Protein AF-A0A183IVR9-F1 (afdb_monomer)

Foldseek 3Di:
DPAQEDEAAFFAPVVLVVCLVVVQQWAFEDADDVPPDPDTHTYGHDNHHPDDPPPPDPPPPPDDDDDDDDPPDPDDDDDDDPVRVVVVVVVVVDHHHYHYDDRPFTDPDPPRTPCLLVPAPVVQLVLLVVLVVLLVVLVVLCVVVVVPDPLPVLSVQSVVLSVVCVPPCRSSVVDDPVVNVVSVVSSVSSSVSSLVSVQVSQQVVCCVVCVPDRDDGDDDDPCVVVPDDVCVVPDPPPDD

pLDDT: mean 88.44, std 11.87, range [35.66, 98.62]

Solvent-accessible surface area (backbone atoms only — not comparable to full-atom values): 14674 Å² total; per-residue (Å²): 134,89,70,65,64,50,77,49,48,90,51,25,42,70,57,49,58,50,21,65,76,69,70,51,44,44,27,35,34,35,72,42,79,89,60,81,51,96,51,72,31,37,34,38,44,43,94,67,57,93,62,68,60,94,94,60,75,56,86,84,76,62,68,83,88,78,87,76,92,65,88,88,53,100,65,89,85,76,93,82,48,76,66,57,54,50,50,54,50,63,74,64,68,68,86,61,52,79,41,64,78,82,67,78,77,39,25,75,52,94,95,44,64,65,62,61,44,81,54,37,58,53,70,58,44,49,48,55,52,53,47,51,56,52,49,55,52,41,53,52,49,50,58,72,49,74,62,75,60,93,42,66,66,34,51,46,43,29,51,50,33,54,59,56,40,65,35,84,38,47,54,30,42,72,51,57,69,70,59,47,52,50,53,51,51,41,45,50,55,13,47,53,36,33,49,50,50,52,40,51,54,48,48,63,65,43,42,77,75,36,80,89,48,84,67,80,82,75,82,84,57,91,40,54,93,76,76,41,40,68,70,75,74,70,46,86,80,80,81,129

Radius of gyration: 26.32 Å; Cα contacts (8 Å, |Δi|>4): 227; chains: 1; bounding box: 61×51×86 Å

Secondary structure (DSSP, 8-state):
---SEEEE----HHHHHHHHHHT-SEEEEE--GGG-S--EEEEEE-SS-SSPPTT---TTS---------TTSS-------HHHHHHHHHHTTPPPPEEES--PSPBSSTT-BTTGGGTSSHHHHHHHHHHHHHHHHHHHHHHHTTT-S--HHHHHHHHHHHHHHTSTTTTTT-S-HHHHHHHHHHHHHHHHHHHHHHHHHHHHHHHTT-TTSPPPPPPP-TBGGGTB-HHHHH-TT---

Organism: NCBI:txid241478

Mean predicted aligned error: 7.61 Å

InterPro domains:
  IPR000602 Glycoside hydrolase family 38, N-terminal domain [PF01074] (1-54)
  IPR011330 Glycoside hydrolase/deacetylase, beta/alpha-barrel [SSF88713] (1-106)
  IPR015341 Glycoside hydrolase family 38, central domain [PF09261] (112-201)
  IPR015341 Glycoside hydrolase family 38, central domain [SM00872] (112-187)
  IPR027291 Glycoside hydrolase 38, N-terminal domain superfamily [G3DSA:3.20.110.10] (1-66)
  IPR028995 Glycoside hydrolase families 57/38, central domain superfamily [SSF88688] (111-202)
  IPR037094 Glycoside hydrolase family 38, central domain superfamily [G3DSA:1.20.1270.50] (73-153)
  IPR037094 Glycoside hydrolase family 38, central domain superfamily [G3DSA:1.20.1270.50] (154-210)
  IPR050843 Glycosyl Hydrolase Family 38 [PTHR11607] (67-234)

Nearest PDB structures (foldseek):
  6b9p-assembly1_B  TM=8.629E-01  e=4.181E-11  Canavalia ensiformis
  6b9o-assembly1_B  TM=8.620E-01  e=4.181E-11  Canavalia ensiformis
  6b9o-assembly1_A  TM=8.604E-01  e=5.025E-11  Canavalia ensiformis
  6b9p-assembly1_A  TM=8.444E-01  e=6.422E-11  Canavalia ensiformis

Sequence (240 aa):
MGLLGMFFARIHYADRSKRQRAKEMEMEWNCSPNQLLERKLFTSVFYNHYTPPSGFDFGGGVGSLQIEQHTDFKVNVMYSTPACYLKALLESGVPFPKKVDDFFPYEMEANSYWSGYFTSRPTFKWLARYANNLLQVCQAIELASNGEMKHEEDVATLRRALAIVQHHDAITGTSTQAVTENYYSMLIEGIEKCQDVLNNAWMETAASTFIHEPVPYQTFCNLINCSVCRVSQESSKVHE

Structure (mmCIF, N/CA/C/O backbone):
data_AF-A0A183IVR9-F1
#
_entry.id   AF-A0A183IVR9-F1
#
loop_
_atom_site.group_PDB
_atom_site.id
_atom_site.type_symbol
_atom_site.label_atom_id
_atom_site.label_alt_id
_atom_site.label_comp_id
_atom_site.label_asym_id
_atom_site.label_entity_id
_atom_site.label_seq_id
_atom_site.pdbx_PDB_ins_code
_atom_site.Cartn_x
_atom_site.Cartn_y
_atom_site.Cartn_z
_atom_site.occupancy
_atom_site.B_iso_or_equiv
_atom_site.auth_seq_id
_atom_site.auth_comp_id
_atom_site.auth_asym_id
_atom_site.auth_atom_id
_atom_site.pdbx_PDB_model_num
ATOM 1 N N . MET A 1 1 ? 10.640 -8.048 9.207 1.00 77.62 1 MET A N 1
ATOM 2 C CA . MET A 1 1 ? 10.006 -6.846 9.7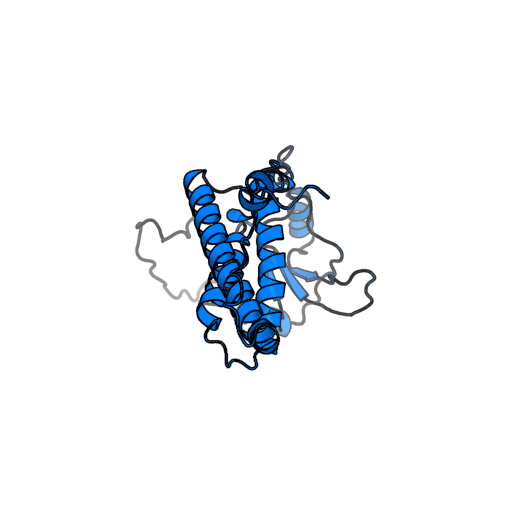94 1.00 77.62 1 MET A CA 1
ATOM 3 C C . MET A 1 1 ? 10.069 -6.812 11.321 1.00 77.62 1 MET A C 1
ATOM 5 O O . MET A 1 1 ? 10.153 -5.717 11.842 1.00 77.62 1 MET A O 1
ATOM 9 N N . GLY A 1 2 ? 10.049 -7.943 12.048 1.00 87.06 2 GLY A N 1
ATOM 10 C CA . GLY A 1 2 ? 10.256 -7.931 13.512 1.00 87.06 2 GLY A CA 1
ATOM 11 C C . GLY A 1 2 ? 9.149 -7.237 14.321 1.00 87.06 2 GLY A C 1
ATOM 12 O O . GLY A 1 2 ? 9.373 -6.861 15.464 1.00 87.06 2 GLY A O 1
ATOM 13 N N . LEU A 1 3 ? 7.970 -7.038 13.723 1.00 90.44 3 LEU A N 1
ATOM 14 C CA . LEU A 1 3 ? 6.833 -6.380 14.364 1.00 90.44 3 LEU A CA 1
ATOM 15 C C . LEU A 1 3 ? 6.194 -7.303 15.403 1.00 90.44 3 LEU A C 1
ATOM 17 O O . LEU A 1 3 ? 5.950 -8.474 15.119 1.00 90.44 3 LEU A O 1
ATOM 21 N N . LEU A 1 4 ? 5.883 -6.743 16.572 1.00 91.56 4 LEU A N 1
ATOM 22 C CA . LEU A 1 4 ? 5.163 -7.433 17.647 1.00 91.56 4 LEU A CA 1
ATOM 23 C C . LEU A 1 4 ? 3.658 -7.155 17.623 1.00 91.56 4 LEU A C 1
ATOM 25 O O . LEU A 1 4 ? 2.883 -7.962 18.129 1.00 91.56 4 LEU A O 1
ATOM 29 N N . GLY A 1 5 ? 3.235 -6.045 17.012 1.00 93.69 5 GLY A N 1
ATOM 30 C CA . GLY A 1 5 ? 1.823 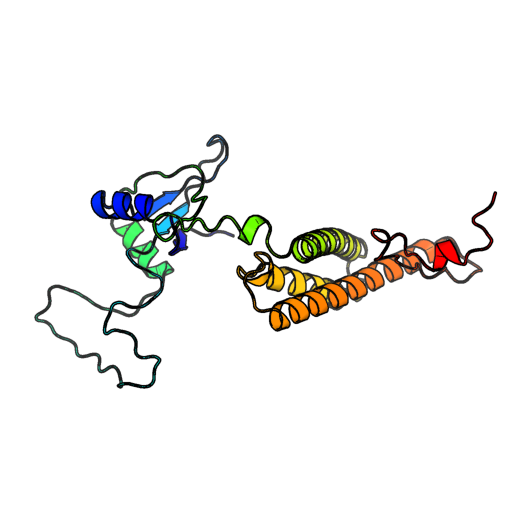-5.738 16.869 1.00 93.69 5 GLY A CA 1
ATOM 31 C C . GLY A 1 5 ? 1.483 -4.818 15.703 1.00 93.69 5 GLY A C 1
ATOM 32 O O . GLY A 1 5 ? 2.346 -4.124 15.163 1.00 93.69 5 GLY A O 1
ATOM 33 N N . MET A 1 6 ? 0.207 -4.837 15.328 1.00 95.00 6 MET A N 1
ATOM 34 C CA . MET A 1 6 ? -0.394 -4.050 14.257 1.00 95.00 6 MET A CA 1
ATOM 35 C C . MET A 1 6 ? -1.686 -3.395 14.746 1.00 95.00 6 MET A C 1
ATOM 37 O O . MET A 1 6 ? -2.470 -3.987 15.486 1.00 95.00 6 MET A O 1
ATOM 41 N N . PHE A 1 7 ? -1.917 -2.167 14.293 1.00 96.94 7 PHE A N 1
ATOM 42 C CA . PHE A 1 7 ? -3.075 -1.365 14.659 1.00 96.94 7 PHE A CA 1
ATOM 43 C C . PHE A 1 7 ? -3.745 -0.853 13.393 1.00 96.94 7 PHE A C 1
ATOM 45 O O . PHE A 1 7 ? -3.063 -0.323 12.514 1.00 96.94 7 PHE A O 1
ATOM 52 N N . PHE A 1 8 ? -5.061 -1.002 13.279 1.00 97.31 8 PHE A N 1
ATOM 53 C CA . PHE A 1 8 ? -5.800 -0.463 12.139 1.00 97.31 8 PHE A CA 1
ATOM 54 C C . PHE A 1 8 ? -7.255 -0.162 12.491 1.00 97.31 8 PHE A C 1
ATOM 56 O O . PHE A 1 8 ? -7.782 -0.613 13.502 1.00 97.31 8 PHE A O 1
ATOM 63 N N . ALA A 1 9 ? -7.921 0.630 11.654 1.00 96.75 9 ALA A N 1
ATOM 64 C CA . ALA A 1 9 ? -9.286 1.063 11.931 1.00 96.75 9 ALA A CA 1
ATOM 65 C C . ALA A 1 9 ? -10.343 0.266 11.172 1.00 96.75 9 ALA A C 1
ATOM 67 O O . ALA A 1 9 ? -11.393 -0.006 11.729 1.00 96.75 9 ALA A O 1
ATOM 68 N N . ARG A 1 10 ? -10.131 -0.061 9.893 1.00 96.38 10 ARG A N 1
ATOM 69 C CA . ARG A 1 10 ? -11.217 -0.487 8.993 1.00 96.38 10 ARG A CA 1
ATOM 70 C C . ARG A 1 10 ? -11.439 -2.005 9.042 1.00 96.38 10 ARG A C 1
ATOM 72 O O . ARG A 1 10 ? -10.590 -2.759 8.589 1.00 96.38 10 ARG A O 1
ATOM 79 N N . ILE A 1 11 ? -12.600 -2.417 9.555 1.00 97.19 11 ILE A N 1
ATOM 80 C CA . ILE A 1 11 ? -13.180 -3.770 9.466 1.00 97.19 11 ILE A CA 1
ATOM 81 C C . ILE A 1 11 ? -14.669 -3.655 9.149 1.00 97.19 11 ILE A C 1
ATOM 83 O O . ILE A 1 11 ? -15.261 -2.601 9.393 1.00 97.19 11 ILE A O 1
ATOM 87 N N . HIS A 1 12 ? -15.268 -4.731 8.641 1.00 97.19 12 HIS A N 1
ATOM 88 C CA . HIS A 1 12 ? -16.700 -4.803 8.357 1.00 97.19 12 HIS A CA 1
ATOM 89 C C . HIS A 1 12 ? -17.544 -4.336 9.559 1.00 97.19 12 HIS A C 1
ATOM 91 O O . HIS A 1 12 ? -17.291 -4.746 10.695 1.00 97.19 12 HIS A O 1
ATOM 97 N N . TYR A 1 13 ? -18.567 -3.508 9.325 1.00 96.12 13 TYR A N 1
ATOM 98 C CA . TYR A 1 13 ? -19.353 -2.887 10.404 1.00 96.12 13 TYR A CA 1
ATOM 99 C C . TYR A 1 13 ? -19.982 -3.910 11.368 1.00 96.12 13 TYR A C 1
ATOM 101 O O . TYR A 1 13 ? -19.877 -3.767 12.584 1.00 96.12 13 TYR A O 1
ATOM 109 N N . ALA A 1 14 ? -20.563 -4.992 10.836 1.00 96.31 14 ALA A N 1
ATOM 110 C CA . ALA A 1 14 ? -21.106 -6.088 11.635 1.00 96.31 14 ALA A CA 1
ATOM 111 C C . ALA A 1 14 ? -20.043 -6.805 12.494 1.00 96.31 14 ALA A C 1
ATOM 113 O O . ALA A 1 14 ? -20.319 -7.119 13.657 1.00 96.31 14 ALA A O 1
ATOM 114 N N . ASP A 1 15 ? -18.829 -7.021 11.964 1.00 96.25 15 ASP A N 1
ATOM 115 C CA . ASP A 1 15 ? -17.711 -7.600 12.728 1.00 96.25 15 ASP A CA 1
ATOM 116 C C . ASP A 1 15 ? -17.298 -6.661 13.868 1.00 96.25 15 ASP A C 1
ATOM 118 O O . ASP A 1 15 ? -17.208 -7.083 15.022 1.00 96.25 15 ASP A O 1
ATOM 122 N N . ARG A 1 16 ? -17.185 -5.353 13.593 1.00 96.12 16 ARG A N 1
ATOM 123 C CA . ARG A 1 16 ? -16.945 -4.341 14.635 1.00 96.12 16 ARG A CA 1
ATOM 124 C C . ARG A 1 16 ? -17.983 -4.419 15.745 1.00 96.12 16 ARG A C 1
ATOM 126 O O . ARG A 1 16 ? -17.613 -4.520 16.913 1.00 96.12 16 ARG A O 1
ATOM 133 N N . SER A 1 17 ? -19.271 -4.384 15.407 1.00 95.75 17 SER A N 1
ATOM 134 C CA . SER A 1 17 ? -20.332 -4.408 16.417 1.00 95.75 17 SER A CA 1
ATOM 135 C C . SER A 1 17 ? -20.298 -5.689 17.255 1.00 95.75 17 SER A C 1
ATOM 137 O O . SER A 1 17 ? -20.553 -5.644 18.460 1.00 95.75 17 SER A O 1
ATOM 139 N N . LYS A 1 18 ? -19.969 -6.837 16.648 1.00 96.56 18 LYS A N 1
ATOM 140 C CA . LYS A 1 18 ? -19.800 -8.105 17.369 1.00 96.56 18 LYS A CA 1
ATOM 141 C C . LYS A 1 18 ? -18.617 -8.039 18.337 1.00 96.56 18 LYS A C 1
ATOM 143 O O . LYS A 1 18 ? -18.797 -8.327 19.519 1.00 96.56 18 LYS A O 1
ATOM 148 N N . ARG A 1 19 ? -17.449 -7.605 17.863 1.00 96.50 19 ARG A N 1
ATOM 149 C CA . ARG A 1 19 ? -16.221 -7.506 18.664 1.00 96.50 19 ARG A CA 1
ATOM 150 C C . ARG A 1 19 ? -16.336 -6.510 19.805 1.00 96.50 19 ARG A C 1
ATOM 152 O O . ARG A 1 19 ? -15.872 -6.800 20.899 1.00 96.50 19 ARG A O 1
ATOM 159 N N . GLN A 1 20 ? -16.998 -5.374 19.599 1.00 96.00 20 GLN A N 1
ATOM 160 C CA . GLN A 1 20 ? -17.253 -4.409 20.671 1.00 96.00 20 GLN A CA 1
ATOM 161 C C . GLN A 1 20 ? -18.102 -5.020 21.794 1.00 96.00 20 GLN A C 1
ATOM 163 O O . GLN A 1 20 ? -17.773 -4.852 22.966 1.00 96.00 20 GLN A O 1
ATOM 168 N N . ARG A 1 21 ? -19.160 -5.774 21.453 1.00 96.62 21 ARG A N 1
ATOM 169 C CA . ARG A 1 21 ? -19.993 -6.472 22.451 1.00 96.62 21 ARG A CA 1
ATOM 170 C C . ARG A 1 21 ? -19.231 -7.584 23.171 1.00 96.62 21 ARG A C 1
ATOM 172 O O . ARG A 1 21 ? -19.419 -7.761 24.370 1.00 96.62 21 ARG A O 1
ATOM 179 N N . ALA A 1 22 ? -18.385 -8.313 22.447 1.00 96.19 22 ALA A N 1
ATOM 180 C CA . ALA A 1 22 ? -17.608 -9.429 22.981 1.00 96.19 22 ALA A CA 1
ATOM 181 C C . ALA A 1 22 ? -16.286 -9.007 23.655 1.00 96.19 22 ALA A C 1
ATOM 183 O O . ALA A 1 22 ? -15.650 -9.833 24.297 1.00 96.19 22 ALA A O 1
ATOM 184 N N . LYS A 1 23 ? -15.890 -7.728 23.548 1.00 95.00 23 LYS A N 1
ATOM 185 C CA . LYS A 1 23 ? -14.576 -7.202 23.967 1.00 95.00 23 LYS A CA 1
ATOM 186 C C . LYS A 1 23 ? -13.398 -7.880 23.244 1.00 95.00 23 LYS A C 1
ATOM 188 O O . LYS A 1 23 ? -12.367 -8.159 23.839 1.00 95.00 23 LYS A O 1
ATOM 193 N N . GLU A 1 24 ? -13.549 -8.100 21.939 1.00 95.69 24 GLU A N 1
ATOM 194 C CA . GLU A 1 24 ? -12.598 -8.812 21.063 1.00 95.69 24 GLU A CA 1
ATOM 195 C C . GLU A 1 24 ? -11.991 -7.893 19.980 1.00 95.69 24 GLU A C 1
ATOM 197 O O . GLU A 1 24 ? -11.734 -8.313 18.847 1.00 95.69 24 GLU A O 1
ATOM 202 N N . MET A 1 25 ? -11.821 -6.602 20.282 1.00 96.38 25 MET A N 1
ATOM 203 C CA . MET A 1 25 ? -11.151 -5.656 19.369 1.00 96.38 25 MET A CA 1
ATOM 204 C C . MET A 1 25 ? -9.631 -5.876 19.320 1.00 96.38 25 MET A C 1
ATOM 206 O O . MET A 1 25 ? -8.981 -5.497 18.349 1.00 96.38 25 MET A O 1
ATOM 210 N N . GLU A 1 26 ? -9.084 -6.518 20.349 1.00 96.56 26 GLU A N 1
ATOM 211 C CA . GLU A 1 26 ? -7.681 -6.902 20.479 1.00 96.56 26 GLU A CA 1
ATOM 212 C C . GLU A 1 26 ? -7.579 -8.420 20.383 1.00 96.56 26 GLU A C 1
ATOM 214 O O . GLU A 1 26 ? -8.398 -9.133 20.960 1.00 96.56 26 GLU A O 1
ATOM 219 N N . MET A 1 27 ? -6.616 -8.915 19.612 1.00 95.25 27 MET A N 1
ATOM 220 C CA . MET A 1 27 ? -6.520 -10.330 19.262 1.00 95.25 27 MET A CA 1
ATOM 221 C C . MET A 1 27 ? -5.088 -10.746 18.933 1.00 95.25 27 MET A C 1
ATOM 223 O O . MET A 1 27 ? -4.278 -9.946 18.463 1.00 95.25 27 MET A O 1
ATOM 227 N N . GLU A 1 28 ? -4.803 -12.032 19.097 1.00 94.19 28 GLU A N 1
ATOM 228 C CA . GLU A 1 28 ? -3.658 -12.680 18.461 1.00 94.19 28 GLU A CA 1
ATOM 229 C C . GLU A 1 28 ? -4.060 -13.113 17.050 1.00 94.19 28 GLU A C 1
ATOM 231 O O . GLU A 1 28 ? -4.840 -14.055 16.870 1.00 94.19 28 GLU A O 1
ATOM 236 N N . TRP A 1 29 ? -3.537 -12.428 16.036 1.00 93.06 29 TRP A N 1
ATOM 237 C CA . TRP A 1 29 ? -3.793 -12.779 14.645 1.00 93.06 29 TRP A CA 1
ATOM 238 C C . TRP A 1 29 ? -2.734 -13.760 14.142 1.00 93.06 29 TRP A C 1
ATOM 240 O O . TRP A 1 29 ? -1.541 -13.451 14.110 1.00 93.06 29 TRP A O 1
ATOM 250 N N . ASN A 1 30 ? -3.182 -14.956 13.758 1.00 89.38 30 ASN A N 1
ATOM 251 C CA . ASN A 1 30 ? -2.378 -15.943 13.055 1.00 89.38 30 ASN A CA 1
ATOM 252 C C . ASN A 1 30 ? -2.705 -15.894 11.558 1.00 89.38 30 ASN A C 1
ATOM 254 O O . ASN A 1 30 ? -3.731 -16.411 11.115 1.00 89.38 30 ASN A O 1
ATOM 258 N N . CYS A 1 31 ? -1.807 -15.280 10.788 1.00 78.75 31 CYS A N 1
ATOM 259 C CA . CYS A 1 31 ? -1.949 -15.134 9.340 1.00 78.75 31 CYS A CA 1
ATOM 260 C C . CYS A 1 31 ? -1.340 -16.305 8.550 1.00 78.75 31 CYS A C 1
ATOM 262 O O . CYS A 1 31 ? -1.258 -16.218 7.326 1.00 78.75 31 CYS A O 1
ATOM 264 N N . SER A 1 32 ? -0.834 -17.360 9.207 1.00 76.44 32 SER A N 1
ATOM 265 C CA . SER A 1 32 ? -0.223 -18.493 8.503 1.00 76.44 32 SER A CA 1
ATOM 266 C C . SER A 1 32 ? -1.302 -19.301 7.782 1.00 76.44 32 SER A C 1
ATOM 268 O O . SER A 1 32 ? -2.161 -19.881 8.457 1.00 76.44 32 SER A O 1
ATOM 270 N N . PRO A 1 33 ? -1.215 -19.464 6.449 1.00 66.81 33 PRO A N 1
ATOM 271 C CA . PRO A 1 33 ? -2.002 -20.474 5.759 1.00 66.81 33 PRO A CA 1
ATOM 272 C C . PRO A 1 33 ? -1.718 -21.833 6.412 1.00 66.81 33 PRO A C 1
ATOM 274 O O . PRO A 1 33 ? -0.557 -22.173 6.661 1.00 66.81 33 PRO A O 1
ATOM 277 N N . ASN A 1 34 ? -2.767 -22.579 6.757 1.00 65.69 34 ASN A N 1
ATOM 278 C CA . ASN A 1 34 ? -2.695 -23.907 7.383 1.00 65.69 34 ASN A CA 1
ATOM 279 C C . ASN A 1 34 ? -2.028 -23.975 8.773 1.00 65.69 34 ASN A C 1
ATOM 281 O O . ASN A 1 34 ? -1.681 -25.066 9.214 1.00 65.69 34 ASN A O 1
ATOM 28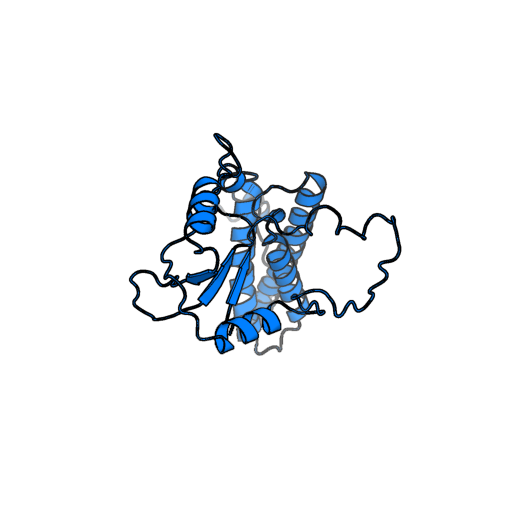5 N N . GLN A 1 35 ? -1.836 -22.843 9.467 1.00 65.25 35 GLN A N 1
ATOM 286 C CA . GLN A 1 35 ? -1.264 -22.787 10.828 1.00 65.25 35 GLN A CA 1
ATOM 287 C C . GLN A 1 35 ? 0.119 -23.459 10.978 1.00 65.25 35 GLN A C 1
ATOM 289 O O . GLN A 1 35 ? 0.554 -23.743 12.090 1.00 65.25 35 GLN A O 1
ATOM 294 N N . LEU A 1 36 ? 0.829 -23.685 9.866 1.00 62.16 36 LEU A N 1
ATOM 295 C CA . LEU A 1 36 ? 2.106 -24.409 9.829 1.00 62.16 36 LEU A CA 1
ATOM 296 C C . LEU A 1 36 ? 3.230 -23.685 10.580 1.00 62.16 36 LEU A C 1
ATOM 298 O O . LEU A 1 36 ? 4.233 -24.296 10.938 1.00 62.16 36 LEU A O 1
ATOM 302 N N . LEU A 1 37 ? 3.073 -22.381 10.810 1.00 67.00 37 LEU A N 1
ATOM 303 C CA . LEU A 1 37 ? 3.982 -21.568 11.601 1.00 67.00 37 LEU A CA 1
ATOM 304 C C . LEU A 1 37 ? 3.172 -20.834 12.673 1.00 67.00 37 LEU A C 1
ATOM 306 O O . LEU A 1 37 ? 2.261 -20.073 12.343 1.00 67.00 37 LEU A O 1
ATOM 310 N N . GLU A 1 38 ? 3.524 -21.007 13.951 1.00 66.25 38 GLU A N 1
ATOM 311 C CA . GLU A 1 38 ? 2.999 -20.173 15.042 1.00 66.25 38 GLU A CA 1
ATOM 312 C C . GLU A 1 38 ? 3.576 -18.751 14.941 1.00 66.25 38 GLU A C 1
ATOM 314 O O . GLU A 1 38 ? 4.475 -18.350 15.679 1.00 66.25 38 GLU A O 1
ATOM 319 N N . ARG A 1 39 ? 3.071 -17.967 13.987 1.00 74.44 39 ARG A N 1
ATOM 320 C CA . ARG A 1 39 ? 3.361 -16.535 13.874 1.00 74.44 39 ARG A CA 1
ATOM 321 C C . ARG A 1 39 ? 2.184 -15.763 14.439 1.00 74.44 39 ARG A C 1
ATOM 323 O O . ARG A 1 39 ? 1.194 -15.535 13.751 1.00 74.44 39 ARG A O 1
ATOM 330 N N . LYS A 1 40 ? 2.304 -15.396 15.711 1.00 82.88 40 LYS A N 1
ATOM 331 C CA . LYS A 1 40 ? 1.318 -14.588 16.427 1.00 82.88 40 LYS A CA 1
ATOM 332 C C . LYS A 1 40 ? 1.680 -13.120 16.263 1.00 82.88 40 LYS A C 1
ATOM 334 O O . LYS A 1 40 ? 2.777 -12.714 16.641 1.00 82.88 40 LYS A O 1
ATOM 339 N N . LEU A 1 41 ? 0.768 -12.340 15.699 1.00 91.56 41 LEU A N 1
ATOM 340 C CA . LEU A 1 41 ? 0.880 -10.890 15.639 1.00 91.56 41 LEU A CA 1
ATOM 341 C C . LEU A 1 41 ? -0.222 -10.293 16.508 1.00 91.56 41 LEU A C 1
ATOM 343 O O . LEU A 1 41 ? -1.407 -10.500 16.226 1.00 91.56 41 LEU A O 1
ATOM 347 N N . PHE A 1 42 ? 0.149 -9.547 17.552 1.00 94.50 42 PHE A N 1
ATOM 348 C CA . PHE A 1 42 ? -0.854 -8.786 18.288 1.00 94.50 42 PHE A CA 1
ATOM 349 C C . PHE A 1 42 ? -1.540 -7.824 17.324 1.00 94.50 42 PHE A C 1
ATOM 351 O O . PHE A 1 42 ? -0.890 -7.114 16.560 1.00 94.50 42 PHE A O 1
ATOM 358 N N . THR A 1 43 ? -2.859 -7.800 17.343 1.00 96.06 43 THR A N 1
ATOM 359 C CA . THR A 1 43 ? -3.630 -6.966 16.437 1.00 96.06 43 THR A CA 1
ATOM 360 C C . THR A 1 43 ? -4.715 -6.256 17.214 1.00 96.06 43 THR A C 1
ATOM 362 O O . THR A 1 43 ? -5.520 -6.898 17.881 1.00 96.06 43 THR A O 1
ATOM 365 N N . SER A 1 44 ? -4.752 -4.933 17.104 1.00 96.56 44 SER A N 1
ATOM 366 C CA . SER A 1 44 ? -5.803 -4.110 17.693 1.00 96.56 44 SER A CA 1
ATOM 367 C C . SER A 1 44 ? -6.542 -3.364 16.596 1.00 96.56 44 SER A C 1
ATOM 369 O O . SER A 1 44 ? -5.952 -2.620 15.805 1.00 96.56 44 SER A O 1
ATOM 371 N N . VAL A 1 45 ? -7.853 -3.576 16.546 1.00 97.19 45 VAL A N 1
ATOM 372 C CA . VAL A 1 45 ? -8.745 -2.743 15.753 1.00 97.19 45 VAL A CA 1
ATOM 373 C C . VAL A 1 45 ? -9.189 -1.577 16.622 1.00 97.19 45 VAL A C 1
ATOM 375 O O . VAL A 1 45 ? -9.636 -1.771 17.751 1.00 97.19 45 VAL A O 1
ATOM 378 N N . PHE A 1 46 ? -9.099 -0.354 16.108 1.00 95.94 46 PHE A N 1
ATOM 379 C CA . PHE A 1 46 ? -9.570 0.813 16.852 1.00 95.94 46 PHE A CA 1
ATOM 380 C C . PHE A 1 46 ? -11.060 0.695 17.163 1.00 95.94 46 PHE A C 1
ATOM 382 O O . PHE A 1 46 ? -11.851 0.336 16.293 1.00 95.94 46 PHE A O 1
ATOM 389 N N . TYR A 1 47 ? -11.452 1.029 18.396 1.00 91.00 47 TYR A N 1
ATOM 390 C CA . TYR A 1 47 ? -12.838 0.906 18.853 1.00 91.00 47 TYR A CA 1
ATOM 391 C C . TYR A 1 47 ? -13.807 1.747 18.016 1.00 91.00 47 TYR A C 1
ATOM 393 O O . TYR A 1 47 ? -14.901 1.275 17.716 1.00 91.00 47 TYR A O 1
ATOM 401 N N . ASN A 1 48 ? -13.393 2.941 17.590 1.00 86.81 48 ASN A N 1
ATOM 402 C CA . ASN A 1 48 ? -14.158 3.803 16.694 1.00 86.81 48 ASN A CA 1
ATOM 403 C C . ASN A 1 48 ? -13.447 3.930 15.333 1.00 86.81 48 ASN A C 1
ATOM 405 O O . ASN A 1 48 ? -13.369 2.959 14.581 1.00 86.81 48 ASN A O 1
ATOM 409 N N . HIS A 1 49 ? -12.877 5.098 15.043 1.00 90.12 49 HIS A N 1
ATOM 410 C CA . HIS A 1 49 ? -12.092 5.381 13.845 1.00 90.12 49 HIS A CA 1
ATOM 411 C C . HIS A 1 49 ? -10.679 5.836 14.236 1.00 90.12 49 HIS A C 1
ATOM 413 O O . HIS A 1 49 ? -10.363 5.913 15.420 1.00 90.12 49 HIS A O 1
ATOM 419 N N . TYR A 1 50 ? -9.823 6.151 13.264 1.00 93.25 50 TYR A N 1
ATOM 420 C CA . TYR A 1 50 ? -8.490 6.730 13.517 1.00 93.25 50 TYR A CA 1
ATOM 421 C C . TYR A 1 50 ? -8.521 8.242 13.818 1.00 93.25 50 TYR A C 1
ATOM 423 O O . TYR A 1 50 ? -7.507 8.924 13.701 1.00 93.25 50 TYR A O 1
ATOM 431 N N . THR A 1 51 ? -9.687 8.775 14.177 1.00 90.56 51 THR A N 1
ATOM 432 C CA . THR A 1 51 ? -9.883 10.166 14.592 1.00 90.56 51 THR A CA 1
ATOM 433 C C . THR A 1 51 ? -9.956 10.253 16.113 1.00 90.56 51 THR A C 1
ATOM 435 O O . THR A 1 51 ? -10.392 9.289 16.755 1.00 90.56 51 THR A O 1
ATOM 438 N N . PRO A 1 52 ? -9.582 11.398 16.710 1.00 90.00 52 PRO A N 1
ATOM 439 C CA . PRO A 1 52 ? -9.799 11.608 18.133 1.00 90.00 52 PRO A CA 1
ATOM 440 C C . PRO A 1 52 ? -11.295 11.496 18.487 1.00 90.00 52 PRO A C 1
ATOM 442 O O . PRO A 1 52 ? -12.162 11.663 17.618 1.00 90.00 52 PRO A O 1
ATOM 445 N N . PRO A 1 53 ? -11.629 11.209 19.757 1.00 89.38 53 PRO A N 1
ATOM 446 C CA . PRO A 1 53 ? -13.002 11.292 20.241 1.00 89.38 53 PRO A CA 1
ATOM 447 C C . PRO A 1 53 ? -13.612 12.682 20.011 1.00 89.38 53 PRO A C 1
ATOM 449 O O . PRO A 1 53 ? -12.903 13.685 19.923 1.00 89.38 53 PRO A O 1
ATOM 452 N N . SER A 1 54 ? -14.944 12.750 19.956 1.00 87.38 54 SER A N 1
ATOM 453 C CA . SER A 1 54 ? -15.662 14.025 19.837 1.00 87.38 54 SER A CA 1
ATOM 454 C C . SER A 1 54 ? -15.228 14.996 20.940 1.00 87.38 54 SER A C 1
ATOM 456 O O . SER A 1 54 ? -15.254 14.638 22.116 1.00 87.38 54 SER A O 1
ATOM 458 N N . GLY A 1 55 ? -14.841 16.216 20.557 1.00 86.25 55 GLY A N 1
ATOM 459 C CA . GLY A 1 55 ? -14.332 17.246 21.474 1.00 86.25 55 GLY A CA 1
ATOM 460 C C . GLY A 1 55 ? -12.814 17.238 21.703 1.00 86.25 55 GLY A C 1
ATOM 461 O O . GLY A 1 55 ? -12.334 18.067 22.466 1.00 86.25 55 GLY A O 1
ATOM 462 N N . PHE A 1 56 ? -12.061 16.345 21.046 1.00 86.19 56 PHE A N 1
ATOM 463 C CA . PHE A 1 56 ? -10.602 16.213 21.206 1.00 86.19 56 PHE A CA 1
ATOM 464 C C . PHE A 1 56 ? -9.807 16.449 19.906 1.00 86.19 56 PHE A C 1
ATOM 466 O O . PHE A 1 56 ? -8.673 15.988 19.781 1.00 86.19 56 PHE A O 1
ATOM 473 N N . ASP A 1 57 ? -10.388 17.144 18.926 1.00 85.56 57 ASP A N 1
ATOM 474 C CA . ASP A 1 57 ? -9.658 17.616 17.744 1.00 85.56 57 ASP A CA 1
ATOM 475 C C . ASP A 1 57 ? -9.200 19.066 17.946 1.00 85.56 57 ASP A C 1
ATOM 477 O O . ASP A 1 57 ? -10.018 19.983 18.009 1.00 85.56 57 ASP A O 1
ATOM 481 N N . PHE A 1 58 ? -7.884 19.259 18.042 1.00 85.12 58 PHE A N 1
ATOM 482 C CA . PHE A 1 58 ? -7.241 20.559 18.258 1.00 85.12 58 PHE A CA 1
ATOM 483 C C . PHE A 1 58 ? -6.449 21.041 17.029 1.00 85.12 58 PHE A C 1
ATOM 485 O O . PHE A 1 58 ? -5.747 22.049 17.100 1.00 85.12 58 PHE A O 1
ATOM 492 N N . GLY A 1 59 ? -6.533 20.335 15.892 1.00 76.44 59 GLY A N 1
ATOM 493 C CA . GLY A 1 59 ? -5.776 20.673 14.678 1.00 76.44 59 GLY A CA 1
ATOM 494 C C . GLY A 1 59 ? -6.351 21.854 13.886 1.00 76.44 59 GLY A C 1
ATOM 495 O O . GLY A 1 59 ? -5.625 22.516 13.149 1.00 76.44 59 GLY A O 1
ATOM 496 N N . GLY A 1 60 ? -7.644 22.151 14.054 1.00 69.44 60 GLY A N 1
ATOM 497 C CA . GLY A 1 60 ? -8.380 23.168 13.289 1.00 69.44 60 GLY A CA 1
ATOM 498 C C . GLY A 1 60 ? -8.217 24.624 13.750 1.00 69.44 60 GLY A C 1
ATOM 499 O O . GLY A 1 60 ? -8.999 25.472 13.334 1.00 69.44 60 GLY A O 1
ATOM 500 N N . GLY A 1 61 ? -7.253 24.933 14.625 1.00 60.53 61 GLY A N 1
ATOM 501 C CA . GLY A 1 61 ? -7.005 26.302 15.102 1.00 60.53 61 GLY A CA 1
ATOM 502 C C . GLY A 1 61 ? -7.963 26.807 16.190 1.00 60.53 61 GLY A C 1
ATOM 503 O O . GLY A 1 61 ? -7.939 27.992 16.519 1.00 60.53 61 GLY A O 1
ATOM 504 N N . VAL A 1 62 ? -8.785 25.934 16.780 1.00 54.94 62 VAL A N 1
ATOM 505 C CA . VAL A 1 62 ? -9.673 26.292 17.894 1.00 54.94 62 VAL A CA 1
ATOM 506 C C . VAL A 1 62 ? -9.080 25.773 19.206 1.00 54.94 62 VAL A C 1
ATOM 508 O O . VAL A 1 62 ? -9.211 24.601 19.535 1.00 54.94 62 VAL A O 1
ATOM 511 N N . GLY A 1 63 ? -8.447 26.677 19.958 1.00 57.94 63 GLY A N 1
ATOM 512 C CA . GLY A 1 63 ? -8.066 26.471 21.358 1.00 57.94 63 GLY A CA 1
ATOM 513 C C . GLY A 1 63 ? -6.676 25.867 21.582 1.00 57.94 63 GLY A C 1
ATOM 514 O O . GLY A 1 63 ? -6.277 24.891 20.956 1.00 57.94 63 GLY A O 1
ATOM 515 N N . SER A 1 64 ? -5.930 26.450 22.522 1.00 59.81 64 SER A N 1
ATOM 516 C CA . SER A 1 64 ? -4.760 25.806 23.113 1.00 59.81 64 SER A CA 1
ATOM 517 C C . SER A 1 64 ? -5.227 24.735 24.101 1.00 59.81 64 SER A C 1
ATOM 519 O O . SER A 1 64 ? -6.077 24.994 24.953 1.00 59.81 64 SER A O 1
ATOM 521 N N . LEU A 1 65 ? -4.680 23.522 23.993 1.00 64.56 65 LEU A N 1
ATOM 522 C CA . LEU A 1 65 ? -4.912 22.477 24.986 1.00 64.56 65 LEU A CA 1
ATOM 523 C C . LEU A 1 65 ? -4.191 22.867 26.284 1.00 64.56 65 LEU A C 1
ATOM 525 O O . LEU A 1 65 ? -2.961 22.872 26.332 1.00 64.56 65 LEU A O 1
ATOM 529 N N . GLN A 1 66 ? -4.951 23.180 27.331 1.00 63.41 66 GLN A N 1
ATOM 530 C CA . GLN A 1 66 ? -4.433 23.265 28.695 1.00 63.41 66 GLN A CA 1
ATOM 531 C C . GLN A 1 66 ? -4.583 21.881 29.332 1.00 63.41 66 GLN A C 1
ATOM 533 O O . GLN A 1 66 ? -5.696 21.377 29.472 1.00 63.41 66 GLN A O 1
ATOM 538 N N . ILE A 1 67 ? -3.463 21.232 29.659 1.00 67.00 67 ILE A N 1
ATOM 539 C CA . ILE A 1 67 ? -3.465 19.956 30.385 1.00 67.00 67 ILE A CA 1
ATOM 540 C C . ILE A 1 67 ? -3.323 20.283 31.868 1.00 67.00 67 ILE A C 1
ATOM 542 O O . ILE A 1 67 ? -2.230 20.604 32.331 1.00 67.00 67 ILE A O 1
ATOM 546 N N . GLU A 1 68 ? -4.424 20.192 32.605 1.00 68.00 68 GLU A N 1
ATOM 547 C CA . GLU A 1 68 ? -4.433 20.341 34.059 1.00 68.00 68 GLU A CA 1
ATOM 548 C C . GLU A 1 68 ? -4.452 18.961 34.726 1.00 68.00 68 GLU A C 1
ATOM 550 O O . GLU A 1 68 ? -5.199 18.061 34.333 1.00 68.00 68 GLU A O 1
ATOM 555 N N . GLN A 1 69 ? -3.598 18.768 35.735 1.00 68.06 69 GLN A N 1
ATOM 556 C CA . GLN A 1 69 ? -3.617 17.551 36.541 1.00 68.06 69 GLN A CA 1
ATOM 557 C C . GLN A 1 69 ? -4.753 17.633 37.555 1.00 68.06 69 GLN A C 1
ATOM 559 O O . GLN A 1 69 ? -4.697 18.410 38.505 1.00 68.06 69 GLN A O 1
ATOM 564 N N . HIS A 1 70 ? -5.756 16.782 37.380 1.00 70.12 70 HIS A N 1
ATOM 565 C CA . HIS A 1 70 ? -6.830 16.608 38.347 1.00 70.12 70 HIS A CA 1
ATOM 566 C C . HIS A 1 70 ? -6.652 15.276 39.077 1.00 70.12 70 HIS A C 1
ATOM 568 O O . HIS A 1 70 ? -6.684 14.212 38.460 1.00 70.12 70 HIS A O 1
ATOM 574 N N . THR A 1 71 ? -6.485 15.326 40.398 1.00 71.31 71 THR A N 1
ATOM 575 C CA . THR A 1 71 ? -6.324 14.132 41.250 1.00 71.31 71 THR A CA 1
ATOM 576 C C . THR A 1 71 ? -7.638 13.415 41.553 1.00 71.31 71 THR A C 1
ATOM 578 O O . THR A 1 71 ? -7.625 12.304 42.076 1.00 71.31 71 THR A O 1
ATOM 581 N N . ASP A 1 72 ? -8.770 14.031 41.213 1.00 82.75 72 ASP A N 1
ATOM 582 C CA . ASP A 1 72 ? -10.102 13.544 41.587 1.00 82.75 72 ASP A CA 1
ATOM 583 C C . ASP A 1 72 ? -10.656 12.492 40.612 1.00 82.75 72 ASP A C 1
ATOM 585 O O . ASP A 1 72 ? -11.646 11.814 40.903 1.00 82.75 72 ASP A O 1
ATOM 589 N N . PHE A 1 73 ? -10.015 12.306 39.454 1.00 78.00 73 PHE A N 1
ATOM 590 C CA . PHE A 1 73 ? -10.410 11.289 38.486 1.00 78.00 73 PHE A CA 1
ATOM 591 C C . PHE A 1 73 ? -9.686 9.966 38.740 1.00 78.00 73 PHE A C 1
ATOM 593 O O . PHE A 1 73 ? -8.473 9.910 38.913 1.00 78.00 73 PHE A O 1
ATOM 600 N N . LYS A 1 74 ? -10.421 8.852 38.649 1.00 87.31 74 LYS A N 1
ATOM 601 C CA . LYS A 1 74 ? -9.861 7.486 38.705 1.00 87.31 74 LYS A CA 1
ATOM 602 C C . LYS A 1 74 ? -9.158 7.065 37.403 1.00 87.31 74 LYS A C 1
ATOM 604 O O . LYS A 1 74 ? -9.054 5.874 37.118 1.00 87.31 74 LYS A O 1
ATOM 609 N N . VAL A 1 75 ? -8.740 8.025 36.582 1.00 86.25 75 VAL A N 1
ATOM 610 C CA . VAL A 1 75 ? -8.156 7.807 35.255 1.00 86.25 75 VAL A CA 1
ATOM 611 C C . VAL A 1 75 ? -6.823 8.534 35.193 1.00 86.25 75 VAL A C 1
ATOM 613 O O . VAL A 1 75 ? -6.740 9.706 35.538 1.00 86.25 75 VAL A O 1
ATOM 616 N N . ASN A 1 76 ? -5.793 7.834 34.723 1.00 85.94 76 ASN A N 1
ATOM 617 C CA . ASN A 1 76 ? -4.493 8.420 34.431 1.00 85.94 76 ASN A CA 1
ATOM 618 C C . ASN A 1 76 ? -4.366 8.645 32.920 1.00 85.94 76 ASN A C 1
ATOM 620 O O . ASN A 1 76 ? -4.613 7.723 32.140 1.00 85.94 76 ASN A O 1
ATOM 624 N N . VAL A 1 77 ? -3.974 9.850 32.512 1.00 86.31 77 VAL A N 1
ATOM 625 C CA . VAL A 1 77 ? -3.800 10.224 31.104 1.00 86.31 77 VAL A CA 1
ATOM 626 C C . VAL A 1 77 ? -2.360 10.670 30.899 1.00 86.31 77 VAL A C 1
ATOM 628 O O . VAL A 1 77 ? -1.845 11.499 31.643 1.00 86.31 77 VAL A O 1
ATOM 631 N N . MET A 1 78 ? -1.702 10.115 29.886 1.00 89.19 78 MET A N 1
ATOM 632 C CA . MET A 1 78 ? -0.313 10.421 29.560 1.00 89.19 78 MET A CA 1
ATOM 633 C C . MET A 1 78 ? -0.094 10.368 28.050 1.00 89.19 78 MET A C 1
ATOM 635 O O . MET A 1 78 ? -0.804 9.656 27.336 1.00 89.19 78 MET A O 1
ATOM 639 N N . TYR A 1 79 ? 0.929 11.071 27.568 1.00 92.38 79 TYR A N 1
ATOM 640 C CA . TYR A 1 79 ? 1.427 10.855 26.214 1.00 92.38 79 TYR A CA 1
ATOM 641 C C . TYR A 1 79 ? 1.936 9.422 26.054 1.00 92.38 79 TYR A C 1
ATOM 643 O O . TYR A 1 79 ? 2.549 8.858 26.959 1.00 92.38 79 TYR A O 1
ATOM 651 N N . SER A 1 80 ? 1.681 8.831 24.889 1.00 95.75 80 SER A N 1
ATOM 652 C CA . SER A 1 80 ? 2.024 7.441 24.613 1.00 95.75 80 SER A CA 1
ATOM 653 C C . SER A 1 80 ? 2.354 7.232 23.137 1.00 95.75 80 SER A C 1
ATOM 655 O O . SER A 1 80 ? 2.232 8.133 22.308 1.00 95.75 80 SER A O 1
ATOM 657 N N . THR A 1 81 ? 2.774 6.015 22.818 1.00 96.75 81 THR A N 1
ATOM 658 C CA . THR A 1 81 ? 2.995 5.526 21.457 1.00 96.75 81 THR A CA 1
ATOM 659 C C . THR A 1 81 ? 2.315 4.161 21.306 1.00 96.75 81 THR A C 1
ATOM 661 O O . THR A 1 81 ? 2.092 3.484 22.317 1.00 96.75 81 THR A O 1
ATOM 664 N N . PRO A 1 82 ? 2.033 3.688 20.077 1.00 95.75 82 PRO A N 1
ATOM 665 C CA . PRO A 1 82 ? 1.503 2.338 19.872 1.00 95.75 82 PRO A CA 1
ATOM 666 C C . PRO A 1 82 ? 2.380 1.241 20.500 1.00 95.75 82 PRO A C 1
ATOM 668 O O . PRO A 1 82 ? 1.863 0.253 21.016 1.00 95.75 82 PRO A O 1
ATOM 671 N N . ALA A 1 83 ? 3.704 1.437 20.521 1.00 95.81 83 ALA A N 1
ATOM 672 C CA . ALA A 1 83 ? 4.643 0.513 21.152 1.00 95.81 83 ALA A CA 1
ATOM 673 C C . ALA A 1 83 ? 4.510 0.498 22.685 1.00 95.81 83 ALA A C 1
ATOM 675 O O . ALA A 1 83 ? 4.477 -0.578 23.280 1.00 95.81 83 ALA A O 1
ATOM 676 N N . CYS A 1 84 ? 4.385 1.666 23.328 1.00 96.81 84 CYS A N 1
ATOM 677 C CA . CYS A 1 84 ? 4.162 1.752 24.776 1.00 96.81 84 CYS A CA 1
ATOM 678 C C . CYS A 1 84 ? 2.811 1.142 25.180 1.00 96.81 84 CYS A C 1
ATOM 680 O O . CYS A 1 84 ? 2.741 0.430 26.179 1.00 96.81 84 CYS A O 1
ATOM 682 N N . TYR A 1 85 ? 1.762 1.376 24.384 1.00 95.69 85 TYR A N 1
ATOM 683 C CA . TYR A 1 85 ? 0.446 0.767 24.592 1.00 95.69 85 TYR A CA 1
ATOM 684 C C . TYR A 1 85 ? 0.509 -0.763 24.507 1.00 95.69 85 TYR A C 1
ATOM 686 O O . TYR A 1 85 ? 0.054 -1.451 25.419 1.00 95.69 85 TYR A O 1
ATOM 694 N N . LEU A 1 86 ? 1.147 -1.297 23.458 1.00 95.44 86 LEU A N 1
ATOM 695 C CA . LEU A 1 86 ? 1.345 -2.738 23.307 1.00 95.44 86 LEU A CA 1
ATOM 696 C C . LEU A 1 86 ? 2.133 -3.330 24.479 1.00 95.44 86 LEU A C 1
ATOM 698 O O . LEU A 1 86 ? 1.751 -4.366 25.011 1.00 95.44 86 LEU A O 1
ATOM 702 N N . LYS A 1 87 ? 3.214 -2.669 24.903 1.00 96.06 87 LYS A N 1
ATOM 703 C CA . LYS A 1 87 ? 4.008 -3.113 26.051 1.00 96.06 87 LYS A CA 1
ATOM 704 C C . LYS A 1 87 ? 3.144 -3.237 27.311 1.00 96.06 87 LYS A C 1
ATOM 706 O O . LYS A 1 87 ? 3.163 -4.288 27.942 1.00 96.06 87 LYS A O 1
ATOM 711 N N . ALA A 1 88 ? 2.352 -2.211 27.627 1.00 95.75 88 ALA A N 1
ATOM 712 C CA . ALA A 1 88 ? 1.468 -2.221 28.793 1.00 95.75 88 ALA A CA 1
ATOM 713 C C . ALA A 1 88 ? 0.413 -3.341 28.721 1.00 95.75 88 ALA A C 1
ATOM 715 O O . ALA A 1 88 ? 0.131 -3.993 29.725 1.00 95.75 88 ALA A O 1
ATOM 716 N N . LEU A 1 89 ? -0.139 -3.607 27.532 1.00 93.94 89 LEU A N 1
ATOM 717 C CA . LEU A 1 89 ? -1.068 -4.718 27.321 1.00 93.94 89 LEU A CA 1
ATOM 718 C C . LEU A 1 89 ? -0.409 -6.083 27.536 1.00 93.94 89 LEU A C 1
ATOM 720 O O . LEU A 1 89 ? -0.989 -6.936 28.203 1.00 93.94 89 LEU A O 1
ATOM 724 N N . LEU A 1 90 ? 0.800 -6.295 27.015 1.00 92.50 90 LEU A N 1
ATOM 725 C CA . LEU A 1 90 ? 1.528 -7.552 27.207 1.00 92.50 90 LEU A CA 1
ATOM 726 C C . LEU A 1 90 ? 1.899 -7.773 28.683 1.00 92.50 90 LEU A C 1
ATOM 728 O O . LEU A 1 90 ? 1.776 -8.887 29.186 1.00 92.50 90 LEU A O 1
ATOM 732 N N . GLU A 1 91 ? 2.291 -6.713 29.394 1.00 96.06 91 GLU A N 1
ATOM 733 C CA . GLU A 1 91 ? 2.596 -6.753 30.833 1.00 96.06 91 GLU A CA 1
ATOM 734 C C . GLU A 1 91 ? 1.350 -6.985 31.703 1.00 96.06 91 GLU A C 1
ATOM 736 O O . GLU A 1 91 ? 1.469 -7.492 32.817 1.00 96.06 91 GLU A O 1
ATOM 741 N N . SER A 1 92 ? 0.149 -6.675 31.198 1.00 94.56 92 SER A N 1
ATOM 742 C CA . SER A 1 92 ? -1.107 -6.919 31.921 1.00 94.56 92 SER A CA 1
ATOM 743 C C . SER A 1 92 ? -1.439 -8.407 32.099 1.00 94.56 92 SER A C 1
ATOM 745 O O . SER A 1 92 ? -2.242 -8.755 32.964 1.00 94.56 92 SER A O 1
ATOM 747 N N . GLY A 1 93 ? -0.851 -9.287 31.277 1.00 91.19 93 GLY A N 1
ATOM 748 C CA . GLY A 1 93 ? -1.102 -10.731 31.310 1.00 91.19 93 GLY A CA 1
ATOM 749 C C . GLY A 1 93 ? -2.511 -11.152 30.870 1.00 91.19 93 GLY A C 1
ATOM 750 O O . GLY A 1 93 ? -2.881 -12.313 31.050 1.00 91.19 93 GLY A O 1
ATOM 751 N N . VAL A 1 94 ? -3.308 -10.238 30.306 1.00 89.88 94 VAL A N 1
ATOM 752 C CA . VAL A 1 94 ? -4.655 -10.542 29.808 1.00 89.88 94 VAL A CA 1
ATOM 753 C C . VAL A 1 94 ? -4.556 -11.398 28.537 1.00 89.88 94 VAL A C 1
ATOM 755 O O . VAL A 1 94 ? -3.862 -11.010 27.596 1.00 89.88 94 VAL A O 1
ATOM 758 N N . PRO A 1 95 ? -5.240 -12.556 28.470 1.00 90.94 95 PRO A N 1
ATOM 759 C CA . PRO A 1 95 ? -5.227 -13.385 27.273 1.00 90.94 95 PRO A CA 1
ATOM 760 C C . PRO A 1 95 ? -6.061 -12.749 26.155 1.00 90.94 95 PRO A C 1
ATOM 762 O O . PRO A 1 95 ? -7.166 -12.260 26.395 1.00 90.94 95 PRO A O 1
ATOM 765 N N . PHE A 1 96 ? -5.564 -12.823 24.920 1.00 93.12 96 PHE A N 1
ATOM 766 C CA . PHE A 1 96 ? -6.269 -12.314 23.745 1.00 93.12 96 PHE A CA 1
ATOM 767 C C . PHE A 1 96 ? -7.000 -13.435 22.989 1.00 93.12 96 PHE A C 1
ATOM 769 O O . PHE A 1 96 ? -6.478 -14.550 22.876 1.00 93.12 96 PHE A O 1
ATOM 776 N N . PRO A 1 97 ? -8.187 -13.162 22.417 1.00 93.81 97 PRO A N 1
ATOM 777 C CA . PRO A 1 97 ? -8.835 -14.083 21.491 1.00 93.81 97 PRO A CA 1
ATOM 778 C C . PRO A 1 97 ? -7.970 -14.307 20.244 1.00 93.81 97 PRO A C 1
ATOM 780 O O . PRO A 1 97 ? -7.226 -13.427 19.806 1.00 93.81 97 PRO A O 1
ATOM 783 N N . LYS A 1 98 ? -8.093 -15.490 19.637 1.00 92.06 98 LYS A N 1
ATOM 784 C CA . LYS A 1 98 ? -7.372 -15.837 18.406 1.00 92.06 98 LYS A CA 1
ATOM 785 C C . LYS A 1 98 ? -8.179 -15.425 17.175 1.00 92.06 98 LYS A C 1
ATOM 787 O O . LYS A 1 98 ? -9.383 -15.668 17.110 1.00 92.06 98 LYS A O 1
ATOM 792 N N . LYS A 1 99 ? -7.504 -14.880 16.164 1.00 91.25 99 LYS A N 1
ATOM 793 C CA . LYS A 1 99 ? -8.053 -14.628 14.822 1.00 91.25 99 LYS A CA 1
ATOM 794 C C . LYS A 1 99 ? -7.215 -15.367 13.782 1.00 91.25 99 LYS A C 1
ATOM 796 O O . LYS A 1 99 ? -5.992 -15.358 13.856 1.00 91.25 99 LYS A O 1
ATOM 801 N N . VAL A 1 100 ? -7.878 -15.979 12.809 1.00 89.81 100 VAL A N 1
ATOM 802 C CA . VAL A 1 100 ? -7.283 -16.587 11.604 1.00 89.81 100 VAL A CA 1
ATOM 803 C C . VAL A 1 100 ? -7.873 -15.925 10.360 1.00 89.81 100 VAL A C 1
ATOM 805 O O . VAL A 1 100 ? -8.834 -15.172 10.497 1.00 89.81 100 VAL A O 1
ATOM 808 N N . ASP A 1 101 ? -7.334 -16.178 9.171 1.00 87.94 101 ASP A N 1
ATOM 809 C CA . ASP A 1 101 ? -7.804 -15.615 7.889 1.00 87.94 101 ASP A CA 1
ATOM 810 C C . ASP A 1 101 ? -7.683 -14.080 7.816 1.00 87.94 101 ASP A C 1
ATOM 812 O O . ASP A 1 101 ? -6.785 -13.510 8.435 1.00 87.94 101 ASP A O 1
ATOM 816 N N . ASP A 1 102 ? -8.548 -13.386 7.069 1.00 92.88 102 ASP A N 1
ATOM 817 C CA . ASP A 1 102 ? -8.413 -11.956 6.747 1.00 92.88 102 ASP A CA 1
ATOM 818 C C . ASP A 1 102 ? -9.588 -11.083 7.243 1.00 92.88 102 ASP A C 1
ATOM 820 O O . ASP A 1 102 ? -10.410 -11.512 8.055 1.00 92.88 102 ASP A O 1
ATOM 824 N N . PHE A 1 103 ? -9.619 -9.816 6.821 1.00 95.31 103 PHE A N 1
ATOM 825 C CA . PHE A 1 103 ? -10.688 -8.855 7.124 1.00 95.31 103 PHE A CA 1
ATOM 826 C C . PHE A 1 103 ? -11.422 -8.385 5.860 1.00 95.31 103 PHE A C 1
ATOM 828 O O . PHE A 1 103 ? -11.966 -7.276 5.837 1.00 95.31 103 PHE A O 1
ATOM 835 N N . PHE A 1 104 ? -11.417 -9.196 4.800 1.00 96.44 104 PHE A N 1
ATOM 836 C CA . PHE A 1 104 ? -12.091 -8.871 3.549 1.00 96.44 104 PHE A CA 1
ATOM 837 C C . PHE A 1 104 ? -13.421 -9.627 3.389 1.00 96.44 104 PHE A C 1
ATOM 839 O O . PHE A 1 104 ? -13.576 -10.735 3.895 1.00 96.44 104 PHE A O 1
ATOM 846 N N . PRO A 1 105 ? -14.383 -9.051 2.639 1.00 96.75 105 PRO A N 1
ATOM 847 C CA . PRO A 1 105 ? -14.411 -7.670 2.150 1.00 96.75 105 PRO A CA 1
ATOM 848 C C . PRO A 1 105 ? -14.762 -6.663 3.262 1.00 96.75 105 PRO A C 1
ATOM 850 O O . PRO A 1 105 ? -15.452 -6.981 4.229 1.00 96.75 105 PRO A O 1
ATOM 853 N N . TYR A 1 106 ? -14.311 -5.417 3.099 1.00 97.25 106 TYR A N 1
ATOM 854 C CA . TYR A 1 106 ? -14.694 -4.316 3.985 1.00 97.25 106 TYR A CA 1
ATOM 855 C C . TYR A 1 106 ? -16.042 -3.722 3.560 1.00 97.25 106 TYR A C 1
ATOM 857 O O . TYR A 1 106 ? -16.250 -3.403 2.388 1.00 97.25 106 TYR A O 1
ATOM 865 N N . GLU A 1 107 ? -16.927 -3.531 4.533 1.00 96.94 107 GLU A N 1
ATOM 866 C CA . GLU A 1 107 ? -18.187 -2.802 4.396 1.00 96.94 107 GLU A CA 1
ATOM 867 C C . GLU A 1 107 ? -18.306 -1.79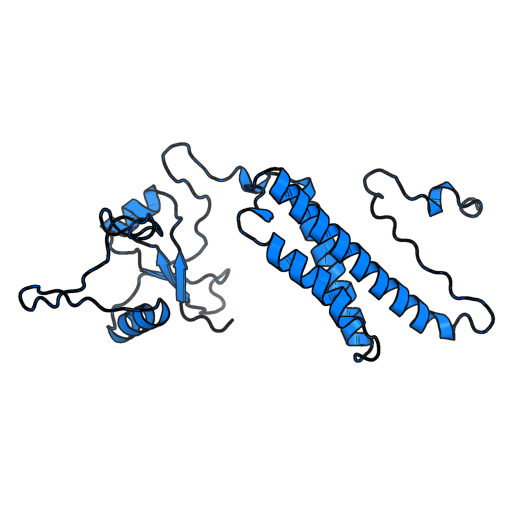8 5.547 1.00 96.94 107 GLU A C 1
ATOM 869 O O . GLU A 1 107 ? -18.192 -2.173 6.722 1.00 96.94 107 GLU A O 1
ATOM 874 N N . MET A 1 108 ? -18.504 -0.521 5.212 1.00 92.56 108 MET A N 1
ATOM 875 C CA . MET A 1 108 ? -18.581 0.560 6.201 1.00 92.56 108 MET A CA 1
ATOM 876 C C . MET A 1 108 ? -19.963 0.638 6.860 1.00 92.56 108 MET A C 1
ATOM 878 O O . MET A 1 108 ? -20.053 0.760 8.077 1.00 92.56 108 MET A O 1
ATOM 882 N N . GLU A 1 109 ? -21.011 0.542 6.049 1.00 93.12 109 GLU A N 1
ATOM 883 C CA . GLU A 1 109 ? -22.437 0.553 6.399 1.00 93.12 109 GLU A CA 1
ATOM 884 C C . GLU A 1 109 ? -23.212 -0.336 5.410 1.00 93.12 109 GLU A C 1
ATOM 886 O O . GLU A 1 109 ? -22.668 -0.729 4.378 1.00 93.12 109 GLU A O 1
ATOM 891 N N . ALA A 1 110 ? -24.479 -0.645 5.689 1.00 94.00 110 ALA A N 1
ATOM 892 C CA .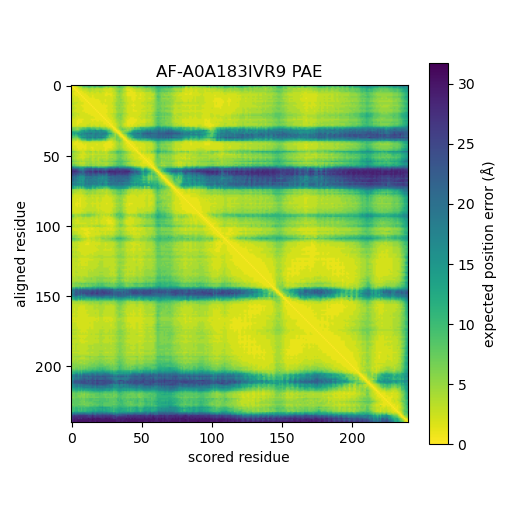 ALA A 1 110 ? -25.270 -1.544 4.848 1.00 94.00 110 ALA A CA 1
ATOM 893 C C . ALA A 1 110 ? -25.284 -1.125 3.360 1.00 94.00 110 ALA A C 1
ATOM 895 O O . ALA A 1 110 ? -25.624 0.011 3.027 1.00 94.00 110 ALA A O 1
ATOM 896 N N . ASN A 1 111 ? -24.969 -2.074 2.473 1.00 94.56 111 ASN A N 1
ATOM 897 C CA . ASN A 1 111 ? -24.863 -1.919 1.017 1.00 94.56 111 ASN A CA 1
ATOM 898 C C . ASN A 1 111 ? -23.690 -1.040 0.543 1.00 94.56 111 ASN A C 1
ATOM 900 O O . ASN A 1 111 ? -23.739 -0.487 -0.556 1.00 94.56 111 ASN A O 1
ATOM 904 N N . SER A 1 112 ? -22.619 -0.924 1.333 1.00 96.81 112 SER A N 1
ATOM 905 C CA . SER A 1 112 ? -21.431 -0.126 0.979 1.00 96.81 112 SER A CA 1
ATOM 906 C C . SER A 1 112 ? -20.145 -0.958 0.986 1.00 96.81 112 SER A C 1
ATOM 908 O O . SER A 1 112 ? -19.160 -0.632 1.650 1.00 96.81 112 SER A O 1
ATOM 910 N N . TYR A 1 113 ? -20.136 -2.064 0.238 1.00 97.94 113 TYR A N 1
ATOM 911 C CA . TYR A 1 113 ? -18.936 -2.885 0.066 1.00 97.94 113 TYR A CA 1
ATOM 912 C C . TYR A 1 113 ? -17.853 -2.142 -0.715 1.00 97.94 113 TYR A C 1
ATOM 914 O O . TYR A 1 113 ? -18.057 -1.695 -1.845 1.00 97.94 113 TYR A O 1
ATOM 922 N N . TRP A 1 114 ? -16.652 -2.080 -0.147 1.00 97.81 114 TRP A N 1
ATOM 923 C CA . TRP A 1 114 ? -15.486 -1.480 -0.793 1.00 97.81 114 TRP A CA 1
ATOM 924 C C . TRP A 1 114 ? -14.752 -2.523 -1.639 1.00 97.81 114 TRP A C 1
ATOM 926 O O . TRP A 1 114 ? -13.554 -2.721 -1.504 1.00 97.81 114 TRP A O 1
ATOM 936 N N . SER A 1 115 ? -15.467 -3.225 -2.514 1.00 97.94 115 SER A N 1
ATOM 937 C CA . SER A 1 115 ? -14.871 -4.192 -3.447 1.00 97.94 115 SER A CA 1
ATOM 938 C C . SER A 1 115 ? -14.534 -3.573 -4.807 1.00 97.94 115 SER A C 1
ATOM 940 O O . SER A 1 115 ? -13.753 -4.137 -5.570 1.00 97.94 115 SER A O 1
ATOM 942 N N . GLY A 1 116 ? -15.060 -2.380 -5.113 1.00 98.31 116 GLY A N 1
ATOM 943 C CA . GLY A 1 116 ? -14.806 -1.696 -6.386 1.00 98.31 116 GLY A CA 1
ATOM 944 C C . GLY A 1 116 ? -13.322 -1.393 -6.626 1.00 98.31 116 GLY A C 1
ATOM 945 O O . GLY A 1 116 ? -12.808 -1.619 -7.724 1.00 98.31 116 GLY A O 1
ATOM 946 N N . TYR A 1 117 ? -12.590 -0.977 -5.583 1.00 98.19 117 TYR A N 1
ATOM 947 C CA . TYR A 1 117 ? -11.169 -0.629 -5.706 1.00 98.19 117 TYR A CA 1
ATOM 948 C C . TYR A 1 117 ? -10.271 -1.829 -6.049 1.00 98.19 117 TYR A C 1
ATOM 950 O O . TYR A 1 117 ? -9.131 -1.635 -6.482 1.00 98.19 117 TYR A O 1
ATOM 958 N N . PHE A 1 118 ? -10.773 -3.066 -5.935 1.00 98.50 118 PHE A N 1
ATOM 959 C CA . PHE A 1 118 ? -10.071 -4.248 -6.440 1.00 98.50 118 PHE A CA 1
ATOM 960 C C . PHE A 1 118 ? -9.842 -4.167 -7.956 1.00 98.50 118 PHE A C 1
ATOM 962 O O . PHE A 1 118 ? -8.836 -4.682 -8.440 1.00 98.50 118 PHE A O 1
ATOM 969 N N . THR A 1 119 ? -10.712 -3.461 -8.692 1.00 98.56 119 THR A N 1
ATOM 970 C CA . THR A 1 119 ? -10.630 -3.326 -10.159 1.00 98.56 119 THR A CA 1
ATOM 971 C C . THR A 1 119 ? -10.382 -1.892 -10.632 1.00 98.56 119 THR A C 1
ATOM 973 O O . THR A 1 119 ? -9.806 -1.715 -11.702 1.00 98.56 119 THR A O 1
ATOM 976 N N . SER A 1 120 ? -10.759 -0.863 -9.860 1.00 98.62 120 SER A N 1
ATOM 977 C CA . SER A 1 120 ? -10.592 0.551 -10.248 1.00 98.62 120 SER A CA 1
ATOM 978 C C . SER A 1 120 ? -9.203 0.860 -10.818 1.00 98.62 120 SER A C 1
ATOM 980 O O . SER A 1 120 ? -8.191 0.481 -10.231 1.00 98.62 120 SER A O 1
ATOM 982 N N . ARG A 1 121 ? -9.144 1.572 -11.951 1.00 98.25 121 ARG A N 1
ATOM 983 C CA . ARG A 1 121 ? -7.895 1.904 -12.672 1.00 98.25 121 ARG A CA 1
ATOM 984 C C . ARG A 1 121 ? -7.042 0.660 -13.014 1.00 98.25 121 ARG A C 1
ATOM 986 O O . ARG A 1 121 ? -5.881 0.573 -12.606 1.00 98.25 121 ARG A O 1
ATOM 993 N N . PRO A 1 122 ? -7.578 -0.302 -13.787 1.00 98.19 122 PRO A N 1
ATOM 994 C CA . PRO A 1 122 ? -6.897 -1.570 -14.057 1.00 98.19 122 PRO A CA 1
ATOM 995 C C . PRO A 1 122 ? -5.587 -1.394 -14.842 1.00 98.19 122 PRO A C 1
ATOM 997 O O . PRO A 1 122 ? -4.615 -2.090 -14.559 1.00 98.19 122 PRO A O 1
ATOM 1000 N N . THR A 1 123 ? -5.514 -0.417 -15.756 1.00 96.75 123 THR A N 1
ATOM 1001 C CA . THR A 1 123 ? -4.282 -0.079 -16.494 1.00 96.75 123 THR A CA 1
ATOM 1002 C C . THR A 1 123 ? -3.144 0.321 -15.555 1.00 96.75 123 THR A C 1
ATOM 1004 O O . THR A 1 123 ? -2.013 -0.123 -15.732 1.00 96.75 123 THR A O 1
ATOM 1007 N N . PHE A 1 124 ? -3.446 1.095 -14.507 1.00 98.12 124 PHE A N 1
ATOM 1008 C CA . PHE A 1 124 ? -2.455 1.502 -13.511 1.00 98.12 124 PHE A CA 1
ATOM 1009 C C . PHE A 1 124 ? -1.977 0.310 -12.675 1.00 98.12 124 PHE A C 1
ATOM 1011 O O . PHE A 1 124 ? -0.777 0.126 -12.480 1.00 98.12 124 PHE A O 1
ATOM 1018 N N . LYS A 1 125 ? -2.907 -0.553 -12.235 1.00 98.62 125 LYS A N 1
ATOM 1019 C CA . LYS A 1 125 ? -2.574 -1.797 -11.518 1.00 98.62 125 LYS A CA 1
ATOM 1020 C C . LYS A 1 125 ? -1.671 -2.710 -12.350 1.00 98.62 125 LYS A C 1
ATOM 1022 O O . LYS A 1 125 ? -0.727 -3.287 -11.810 1.00 98.62 125 LYS A O 1
ATOM 1027 N N . TRP A 1 126 ? -1.940 -2.825 -13.652 1.00 97.56 126 TRP A N 1
ATOM 1028 C CA . TRP A 1 126 ? -1.081 -3.559 -14.581 1.00 97.56 126 TRP A CA 1
ATOM 1029 C C . TRP A 1 126 ? 0.314 -2.932 -14.670 1.00 97.56 126 TRP A C 1
ATOM 1031 O O . TRP A 1 126 ? 1.302 -3.644 -14.484 1.00 97.56 126 TRP A O 1
ATOM 1041 N N . LEU A 1 127 ? 0.402 -1.610 -14.862 1.00 97.81 127 LEU A N 1
ATOM 1042 C CA . LEU A 1 127 ? 1.682 -0.905 -14.966 1.00 97.81 127 LEU A CA 1
ATOM 1043 C C . LEU A 1 127 ? 2.531 -1.080 -13.702 1.00 97.81 127 LEU A C 1
ATOM 1045 O O . LEU A 1 127 ? 3.720 -1.362 -13.804 1.00 97.81 127 LEU A O 1
ATOM 1049 N N . ALA A 1 128 ? 1.928 -0.990 -12.514 1.00 98.19 128 ALA A N 1
ATOM 1050 C CA . ALA A 1 128 ? 2.632 -1.215 -11.253 1.00 98.19 128 ALA A CA 1
ATOM 1051 C C . ALA A 1 128 ? 3.200 -2.645 -11.142 1.00 98.19 128 ALA A C 1
ATOM 1053 O O . ALA A 1 128 ? 4.309 -2.831 -10.640 1.00 98.19 128 ALA A O 1
ATOM 1054 N N . ARG A 1 129 ? 2.484 -3.666 -11.641 1.00 98.00 129 ARG A N 1
ATOM 1055 C CA . ARG A 1 129 ? 3.012 -5.043 -11.697 1.0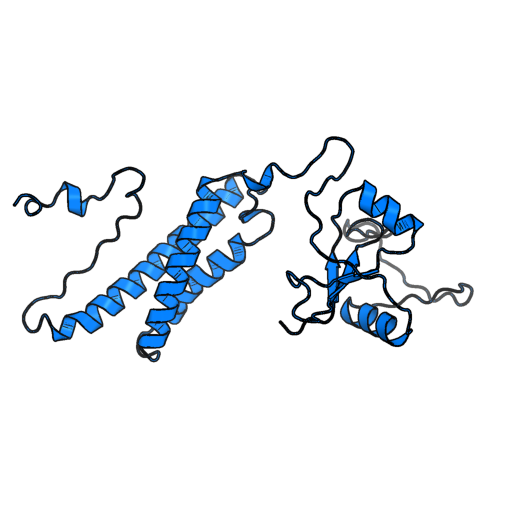0 98.00 129 ARG A CA 1
ATOM 1056 C C . ARG A 1 129 ? 4.150 -5.185 -12.704 1.00 98.00 129 ARG A C 1
ATOM 1058 O O . ARG A 1 129 ? 5.150 -5.819 -12.381 1.00 98.00 129 ARG A O 1
ATOM 1065 N N . TYR A 1 130 ? 4.005 -4.593 -13.887 1.00 97.31 130 TYR A N 1
ATOM 1066 C CA . TYR A 1 130 ? 5.052 -4.573 -14.909 1.00 97.31 130 TYR A CA 1
ATOM 1067 C C . TYR A 1 130 ? 6.334 -3.917 -14.376 1.00 97.31 130 TYR A C 1
ATOM 1069 O O . TYR A 1 130 ? 7.399 -4.531 -14.400 1.00 97.31 130 TYR A O 1
ATOM 1077 N N . ALA A 1 131 ? 6.202 -2.725 -13.793 1.00 97.88 131 ALA A N 1
ATOM 1078 C CA . ALA A 1 131 ? 7.281 -1.993 -13.143 1.00 97.88 131 ALA A CA 1
ATOM 1079 C C . ALA A 1 131 ? 7.959 -2.818 -12.039 1.00 97.88 131 ALA A C 1
ATOM 1081 O O . ALA A 1 131 ? 9.183 -2.874 -11.980 1.00 97.88 131 ALA A O 1
ATOM 1082 N N . ASN A 1 132 ? 7.184 -3.501 -11.185 1.00 98.12 132 ASN A N 1
ATOM 1083 C CA . ASN A 1 132 ? 7.746 -4.352 -10.135 1.00 98.12 132 ASN A CA 1
ATOM 1084 C C . ASN A 1 132 ? 8.596 -5.492 -10.704 1.00 98.12 132 ASN A C 1
ATOM 1086 O O . ASN A 1 132 ? 9.671 -5.760 -10.176 1.00 98.12 132 ASN A O 1
ATOM 1090 N N . ASN A 1 133 ? 8.136 -6.148 -11.772 1.00 97.25 133 ASN A N 1
ATOM 1091 C CA . ASN A 1 133 ? 8.905 -7.210 -12.418 1.00 97.25 133 ASN A CA 1
ATOM 1092 C C . ASN A 1 133 ? 10.219 -6.669 -12.989 1.00 97.25 133 ASN A C 1
ATOM 1094 O O . ASN A 1 133 ? 11.265 -7.274 -12.773 1.00 97.25 133 ASN A O 1
ATOM 1098 N N . LEU A 1 134 ? 10.171 -5.512 -13.654 1.00 96.06 134 LEU A N 1
ATOM 1099 C CA . LEU A 1 134 ? 11.360 -4.857 -14.191 1.00 96.06 134 LEU A CA 1
ATOM 1100 C C . LEU A 1 134 ? 12.354 -4.480 -13.081 1.00 96.06 134 LEU A C 1
ATOM 1102 O O . LEU A 1 134 ? 13.544 -4.757 -13.214 1.00 96.06 134 LEU A O 1
ATOM 1106 N N . LEU A 1 135 ? 11.865 -3.948 -11.952 1.00 96.56 135 LEU A N 1
ATOM 1107 C CA . LEU A 1 135 ? 12.701 -3.641 -10.790 1.00 96.56 135 LEU A CA 1
ATOM 1108 C C . LEU A 1 135 ? 13.468 -4.877 -10.298 1.00 96.56 135 LEU A C 1
ATOM 1110 O O . LEU A 1 135 ? 14.662 -4.765 -10.033 1.00 96.56 135 LEU A O 1
ATOM 1114 N N . GLN A 1 136 ? 12.816 -6.044 -10.195 1.00 96.50 136 GLN A N 1
ATOM 1115 C CA . GLN A 1 136 ? 13.496 -7.270 -9.750 1.00 96.50 136 GLN A CA 1
ATOM 1116 C C . GLN A 1 136 ? 14.663 -7.643 -10.676 1.00 96.50 136 GLN A C 1
ATOM 1118 O O . GLN A 1 136 ? 15.711 -8.071 -10.197 1.00 96.50 136 GLN A O 1
ATOM 1123 N N . VAL A 1 137 ? 14.503 -7.448 -11.989 1.00 93.75 137 VAL A N 1
ATOM 1124 C CA . VAL A 1 137 ? 15.562 -7.723 -12.972 1.00 93.75 137 VAL A CA 1
ATOM 1125 C C . VAL A 1 137 ? 16.726 -6.748 -12.801 1.00 93.75 137 VAL A C 1
ATOM 1127 O O . VAL A 1 137 ? 17.868 -7.186 -12.685 1.00 93.75 137 VAL A O 1
ATOM 1130 N N . CYS A 1 138 ? 16.457 -5.442 -12.722 1.00 91.75 138 CYS A N 1
ATOM 1131 C CA . CYS A 1 138 ? 17.525 -4.452 -12.564 1.00 91.75 138 CYS A CA 1
ATOM 1132 C C . CYS A 1 138 ? 18.276 -4.620 -11.234 1.00 91.75 138 CYS A C 1
ATOM 1134 O O . CYS A 1 138 ? 19.494 -4.497 -11.213 1.00 91.75 138 CYS A O 1
ATOM 1136 N N . GLN A 1 139 ? 17.583 -4.976 -10.144 1.00 91.56 139 GLN A N 1
ATOM 1137 C CA . GLN A 1 139 ? 18.225 -5.285 -8.858 1.00 91.56 139 GLN A CA 1
ATOM 1138 C C . GLN A 1 139 ? 19.142 -6.512 -8.937 1.00 91.56 139 GLN A C 1
ATOM 1140 O O . GLN A 1 139 ? 20.204 -6.531 -8.319 1.00 91.56 139 GLN A O 1
ATOM 1145 N N . ALA A 1 140 ? 18.743 -7.545 -9.683 1.00 91.19 140 ALA A N 1
ATOM 1146 C CA . ALA A 1 140 ? 19.577 -8.727 -9.874 1.00 91.19 140 ALA A CA 1
ATOM 1147 C C . ALA A 1 140 ? 20.847 -8.404 -10.678 1.00 91.19 140 ALA A C 1
ATOM 1149 O O . ALA A 1 140 ? 21.918 -8.912 -10.357 1.00 91.19 140 ALA A O 1
ATOM 1150 N N . ILE A 1 141 ? 20.733 -7.542 -11.691 1.00 86.81 141 ILE A N 1
ATOM 1151 C CA . ILE A 1 141 ? 21.864 -7.099 -12.516 1.00 86.81 141 ILE A CA 1
ATOM 1152 C C . ILE A 1 141 ? 22.818 -6.207 -11.720 1.00 86.81 141 ILE A C 1
ATOM 1154 O O . ILE A 1 141 ? 24.017 -6.461 -11.739 1.00 86.81 141 ILE A O 1
ATOM 1158 N N . GLU A 1 142 ? 22.290 -5.243 -10.963 1.00 83.94 142 GLU A N 1
ATOM 1159 C CA . GLU A 1 142 ? 23.067 -4.387 -10.052 1.00 83.94 142 GLU A CA 1
ATOM 1160 C C . GLU A 1 142 ? 23.906 -5.221 -9.066 1.00 83.94 142 GLU A C 1
ATOM 1162 O O . GLU A 1 142 ? 25.075 -4.927 -8.809 1.00 83.94 142 GLU A O 1
ATOM 1167 N N . LEU A 1 143 ? 23.325 -6.302 -8.533 1.00 85.19 143 LEU A N 1
ATOM 1168 C CA . LEU A 1 143 ? 24.046 -7.230 -7.665 1.00 85.19 143 LEU A CA 1
ATOM 1169 C C . LEU A 1 143 ? 25.104 -8.036 -8.433 1.00 85.19 143 LEU A C 1
ATOM 1171 O O . LEU A 1 143 ? 26.212 -8.223 -7.933 1.00 85.19 143 LEU A O 1
ATOM 1175 N N . ALA A 1 144 ? 24.771 -8.524 -9.630 1.00 83.69 144 ALA A N 1
ATOM 1176 C CA . ALA A 1 144 ? 25.677 -9.324 -10.452 1.00 83.69 144 ALA A CA 1
ATOM 1177 C C . ALA A 1 144 ? 26.902 -8.530 -10.933 1.00 83.69 144 ALA A C 1
ATOM 1179 O O . ALA A 1 144 ? 27.966 -9.115 -11.124 1.00 83.69 144 ALA A O 1
ATOM 1180 N N . SER A 1 145 ? 26.779 -7.210 -11.079 1.00 77.56 145 SER A N 1
ATOM 1181 C CA . SER A 1 145 ? 27.879 -6.326 -11.462 1.00 77.56 145 SER A CA 1
ATOM 1182 C C . SER A 1 145 ? 28.803 -5.933 -10.300 1.00 77.56 145 SER A C 1
ATOM 1184 O O . SER A 1 145 ? 29.609 -5.019 -10.452 1.00 77.56 145 SER A O 1
ATOM 1186 N N . ASN A 1 146 ? 28.675 -6.558 -9.119 1.00 68.69 146 ASN A N 1
ATOM 1187 C CA . ASN A 1 146 ? 29.484 -6.284 -7.919 1.00 68.69 146 ASN A CA 1
ATOM 1188 C C . ASN A 1 146 ? 29.564 -4.791 -7.517 1.00 68.69 146 ASN A C 1
ATOM 1190 O O . ASN A 1 146 ? 30.529 -4.367 -6.883 1.00 68.69 146 ASN A O 1
ATOM 1194 N N . GLY A 1 147 ? 28.560 -3.981 -7.875 1.00 62.72 147 GLY A N 1
ATOM 1195 C CA . GLY A 1 147 ? 28.566 -2.534 -7.627 1.00 62.72 147 GLY A CA 1
ATOM 1196 C C . GLY A 1 147 ? 29.595 -1.728 -8.436 1.00 62.72 147 GLY A C 1
ATOM 1197 O O . GLY A 1 147 ? 29.776 -0.544 -8.160 1.00 62.72 147 GLY A O 1
ATOM 1198 N N . GLU A 1 148 ? 30.265 -2.328 -9.429 1.00 63.12 148 GLU A N 1
ATOM 1199 C CA . GLU A 1 148 ? 31.161 -1.600 -10.344 1.00 63.12 148 GLU A CA 1
ATOM 1200 C C . GLU A 1 148 ? 30.372 -0.656 -11.264 1.00 63.12 148 GLU A C 1
ATOM 1202 O O . GLU A 1 148 ? 30.838 0.430 -11.620 1.00 63.12 148 GLU A O 1
ATOM 1207 N N . MET A 1 149 ? 29.128 -1.026 -11.565 1.00 63.84 149 MET A N 1
ATOM 1208 C CA . MET A 1 149 ? 28.184 -0.180 -12.273 1.00 63.84 149 MET A CA 1
ATOM 1209 C C . MET A 1 149 ? 27.548 0.851 -11.328 1.00 63.84 149 MET A C 1
ATOM 1211 O O . MET A 1 149 ? 26.871 0.502 -10.359 1.00 63.84 149 MET A O 1
ATOM 1215 N N . LYS A 1 150 ? 27.708 2.146 -11.629 1.00 64.88 150 LYS A N 1
ATOM 1216 C CA . LYS A 1 150 ? 27.086 3.257 -10.880 1.00 64.88 150 LYS A CA 1
ATOM 1217 C C . LYS A 1 150 ? 25.590 3.403 -11.210 1.00 64.88 150 LYS A C 1
ATOM 1219 O O . LYS A 1 150 ? 25.173 4.434 -11.729 1.00 64.88 150 LYS A O 1
ATOM 1224 N N . HIS A 1 151 ? 24.794 2.376 -10.924 1.00 70.75 151 HIS A N 1
ATOM 1225 C CA . HIS A 1 151 ? 23.355 2.322 -11.236 1.00 70.75 151 HIS A CA 1
ATOM 1226 C C . HIS A 1 151 ? 22.439 2.358 -10.012 1.00 70.75 151 HIS A C 1
ATOM 1228 O O . HIS A 1 151 ? 21.218 2.286 -10.153 1.00 70.75 151 HIS A O 1
ATOM 1234 N N . GLU A 1 152 ? 23.004 2.512 -8.813 1.00 73.31 152 GLU A N 1
ATOM 1235 C CA . GLU A 1 152 ? 22.232 2.516 -7.568 1.00 73.31 152 GLU A CA 1
ATOM 1236 C C . GLU A 1 152 ? 21.130 3.585 -7.575 1.00 73.31 152 GLU A C 1
ATOM 1238 O O . GLU A 1 152 ? 20.008 3.324 -7.138 1.00 73.31 152 GLU A O 1
ATOM 1243 N N . GLU A 1 153 ? 21.409 4.773 -8.120 1.00 83.25 153 GLU A N 1
ATOM 1244 C CA . GLU A 1 153 ? 20.437 5.869 -8.194 1.00 83.25 153 GLU A CA 1
ATOM 1245 C C . GLU A 1 153 ? 19.291 5.575 -9.180 1.00 83.25 153 GLU A C 1
ATOM 1247 O O . GLU A 1 153 ? 18.123 5.845 -8.878 1.00 83.25 153 GLU A O 1
ATOM 1252 N N . ASP A 1 154 ? 19.596 4.938 -10.312 1.00 86.19 154 ASP A N 1
ATOM 1253 C CA . ASP A 1 154 ? 18.615 4.575 -11.340 1.00 86.19 154 ASP A CA 1
ATOM 125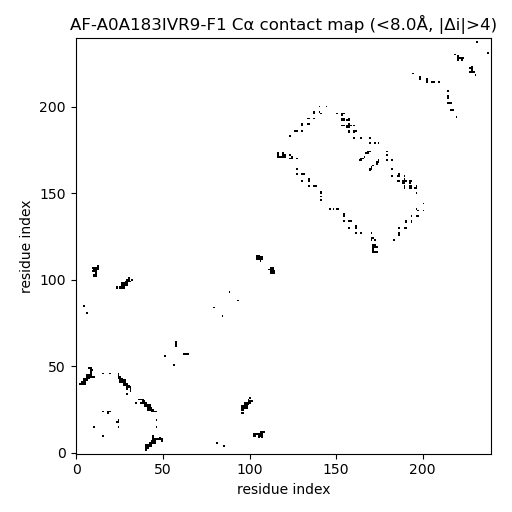4 C C . ASP A 1 154 ? 17.663 3.484 -10.828 1.00 86.19 154 ASP A C 1
ATOM 1256 O O . ASP A 1 154 ? 16.435 3.627 -10.888 1.00 86.19 154 ASP A O 1
ATOM 1260 N N . VAL A 1 155 ? 18.206 2.426 -10.212 1.00 90.94 155 VAL A N 1
ATOM 1261 C CA . VAL A 1 155 ? 17.392 1.370 -9.58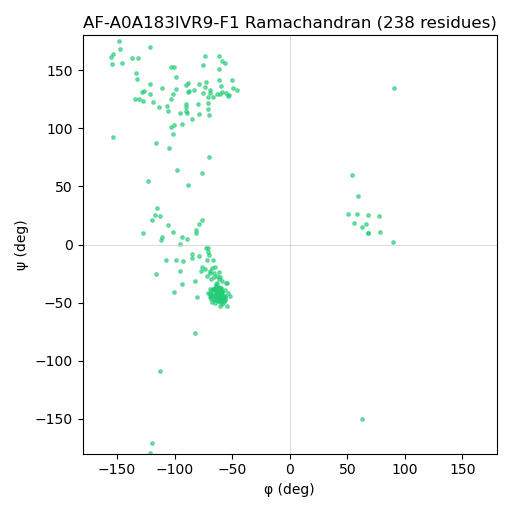7 1.00 90.94 155 VAL A CA 1
ATOM 1262 C C . VAL A 1 155 ? 16.618 1.923 -8.385 1.00 90.94 155 VAL A C 1
ATOM 1264 O O . VAL A 1 155 ? 15.447 1.576 -8.177 1.00 90.94 155 VAL A O 1
ATOM 1267 N N . ALA A 1 156 ? 17.223 2.816 -7.593 1.00 92.94 156 ALA A N 1
ATOM 1268 C CA . ALA A 1 156 ? 16.547 3.468 -6.474 1.00 92.94 156 ALA A CA 1
ATOM 1269 C C . ALA A 1 156 ? 15.367 4.338 -6.928 1.00 92.94 156 ALA A C 1
ATOM 1271 O O . ALA A 1 156 ? 14.371 4.410 -6.202 1.00 92.94 156 ALA A O 1
ATOM 1272 N N . THR A 1 157 ? 15.439 4.955 -8.108 1.00 96.19 157 THR A N 1
ATOM 1273 C CA . THR A 1 157 ? 14.351 5.766 -8.672 1.00 96.19 157 THR A CA 1
ATOM 1274 C C . THR A 1 157 ? 13.095 4.919 -8.872 1.00 96.19 157 THR A C 1
ATOM 1276 O O . THR A 1 157 ? 12.049 5.219 -8.285 1.00 96.19 157 THR A O 1
ATOM 1279 N N . LEU A 1 158 ? 13.207 3.784 -9.574 1.00 96.94 158 LEU A N 1
ATOM 1280 C CA . LEU A 1 158 ? 12.075 2.867 -9.745 1.00 96.94 158 LEU A CA 1
ATOM 1281 C C . LEU A 1 158 ? 11.616 2.253 -8.415 1.00 96.94 158 LEU A C 1
ATOM 1283 O O . LEU A 1 158 ? 10.415 2.119 -8.174 1.00 96.94 158 LEU A O 1
ATOM 1287 N N . ARG A 1 159 ? 12.553 1.924 -7.517 1.00 97.19 159 ARG A N 1
ATOM 1288 C CA . ARG A 1 159 ? 12.248 1.387 -6.179 1.00 97.19 159 ARG A CA 1
ATOM 1289 C C . ARG A 1 159 ? 11.395 2.352 -5.352 1.00 97.19 159 ARG A C 1
ATOM 1291 O O . ARG A 1 159 ? 10.420 1.927 -4.732 1.00 97.19 159 ARG A O 1
ATOM 1298 N N . ARG A 1 160 ? 11.732 3.647 -5.354 1.00 97.94 160 ARG A N 1
ATOM 1299 C CA . ARG A 1 160 ? 10.973 4.700 -4.654 1.00 97.94 160 ARG A CA 1
ATOM 1300 C C . ARG A 1 160 ? 9.608 4.924 -5.296 1.00 97.94 160 ARG A C 1
ATOM 1302 O O . ARG A 1 160 ? 8.617 4.991 -4.572 1.00 97.94 160 ARG A O 1
ATOM 1309 N N . ALA A 1 161 ? 9.545 4.979 -6.628 1.00 98.25 161 ALA A N 1
ATOM 1310 C CA . ALA A 1 161 ? 8.279 5.097 -7.348 1.00 98.25 161 ALA A CA 1
ATOM 1311 C C . ALA A 1 161 ? 7.339 3.931 -6.999 1.00 98.25 161 ALA A C 1
ATOM 1313 O O . ALA A 1 161 ? 6.197 4.157 -6.599 1.00 98.25 161 ALA A O 1
ATOM 1314 N N . LEU A 1 162 ? 7.841 2.692 -7.037 1.00 98.12 162 LEU A N 1
ATOM 1315 C CA . LEU A 1 162 ? 7.076 1.502 -6.663 1.00 98.12 162 LEU A CA 1
ATOM 1316 C C . LEU A 1 162 ? 6.596 1.529 -5.210 1.00 98.12 162 LEU A C 1
ATOM 1318 O O . LEU A 1 162 ? 5.449 1.164 -4.953 1.00 98.12 162 LEU A O 1
ATOM 1322 N N . ALA A 1 163 ? 7.436 1.986 -4.279 1.00 98.12 163 ALA A N 1
ATOM 1323 C CA . ALA A 1 163 ? 7.058 2.141 -2.876 1.00 98.12 163 ALA A CA 1
ATOM 1324 C C . ALA A 1 163 ? 5.913 3.153 -2.698 1.00 98.12 163 ALA A C 1
ATOM 1326 O O . ALA A 1 163 ? 4.964 2.878 -1.964 1.00 98.12 163 ALA A O 1
ATOM 1327 N N . ILE A 1 164 ? 5.963 4.287 -3.404 1.00 98.44 164 ILE A N 1
ATOM 1328 C CA . ILE A 1 164 ? 4.918 5.319 -3.354 1.00 98.44 164 ILE A CA 1
ATOM 1329 C C . ILE A 1 164 ? 3.610 4.804 -3.949 1.00 98.44 164 ILE A C 1
ATOM 1331 O O . ILE A 1 164 ? 2.553 5.001 -3.353 1.00 98.44 164 ILE A O 1
ATOM 1335 N N . VAL A 1 165 ? 3.649 4.087 -5.075 1.00 98.12 165 VAL A N 1
ATOM 1336 C CA . VAL A 1 165 ? 2.408 3.580 -5.680 1.00 98.12 165 VAL A CA 1
ATOM 1337 C C . VAL A 1 165 ? 1.770 2.434 -4.895 1.00 98.12 165 VAL A C 1
ATOM 1339 O O . VAL A 1 165 ? 0.603 2.147 -5.134 1.00 98.12 165 VAL A O 1
ATOM 1342 N N . GLN A 1 166 ? 2.464 1.814 -3.929 1.00 98.44 166 GLN A N 1
ATOM 1343 C CA . GLN A 1 166 ? 1.818 0.910 -2.963 1.00 98.44 166 GLN A CA 1
ATOM 1344 C C . GLN A 1 166 ? 0.931 1.648 -1.946 1.00 98.44 166 GLN A C 1
ATOM 1346 O O . GLN A 1 166 ? 0.229 0.994 -1.172 1.00 98.44 166 GLN A O 1
ATOM 1351 N N . HIS A 1 167 ? 0.933 2.988 -1.936 1.00 98.50 167 HIS A N 1
ATOM 1352 C CA . HIS A 1 167 ? 0.004 3.783 -1.134 1.00 98.50 167 HIS A CA 1
ATOM 1353 C C . HIS A 1 167 ? -1.442 3.321 -1.357 1.00 98.50 167 HIS A C 1
ATOM 1355 O O . HIS A 1 167 ? -1.857 3.003 -2.473 1.00 98.50 167 HIS A O 1
ATOM 1361 N N . HIS A 1 168 ? -2.227 3.307 -0.284 1.00 98.25 168 HIS A N 1
ATOM 1362 C CA . HIS A 1 168 ? -3.584 2.761 -0.270 1.00 98.25 168 HIS A CA 1
ATOM 1363 C C . HIS A 1 168 ? -4.612 3.600 -1.041 1.00 98.25 168 HIS A C 1
ATOM 1365 O O . HIS A 1 168 ? -5.754 3.161 -1.143 1.00 98.25 168 HIS A O 1
ATOM 1371 N N . ASP A 1 169 ? -4.225 4.752 -1.603 1.00 98.56 169 ASP A N 1
ATOM 1372 C CA . ASP A 1 169 ? -5.005 5.465 -2.627 1.00 98.56 169 ASP A CA 1
ATOM 1373 C C . ASP A 1 169 ? -4.418 5.385 -4.040 1.00 98.56 169 ASP A C 1
ATOM 1375 O O . ASP A 1 169 ? -5.108 5.671 -5.021 1.00 98.56 169 ASP A O 1
ATOM 1379 N N . ALA A 1 170 ? -3.165 4.944 -4.155 1.00 98.50 170 ALA A N 1
ATOM 1380 C CA . ALA A 1 170 ? -2.479 4.801 -5.426 1.00 98.50 170 ALA A CA 1
ATOM 1381 C C . ALA A 1 170 ? -2.868 3.481 -6.1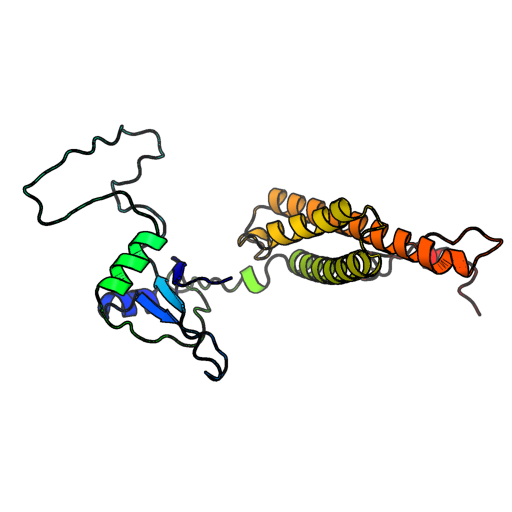03 1.00 98.50 170 ALA A C 1
ATOM 1383 O O . ALA A 1 170 ? -3.693 3.483 -7.018 1.00 98.50 170 ALA A O 1
ATOM 1384 N N . ILE A 1 171 ? -2.338 2.335 -5.651 1.00 98.62 171 ILE A N 1
ATOM 1385 C CA . ILE A 1 171 ? -2.593 1.027 -6.291 1.00 98.62 171 ILE A CA 1
ATOM 1386 C C . ILE A 1 171 ? -4.078 0.636 -6.274 1.00 98.62 171 ILE A C 1
ATOM 1388 O O . ILE A 1 171 ? -4.576 -0.041 -7.178 1.00 98.62 171 ILE A O 1
ATOM 1392 N N . THR A 1 172 ? -4.819 1.088 -5.266 1.00 98.50 172 THR A N 1
ATOM 1393 C CA . THR A 1 172 ? -6.273 0.897 -5.148 1.00 98.50 172 THR A CA 1
ATOM 1394 C C . THR A 1 172 ? -7.044 1.709 -6.189 1.00 98.50 172 THR A C 1
ATOM 1396 O O . THR A 1 172 ? -8.123 1.295 -6.610 1.00 98.50 172 THR A O 1
ATOM 1399 N N . GLY A 1 173 ? -6.461 2.800 -6.684 1.00 98.38 173 GLY A N 1
ATOM 1400 C CA . GLY A 1 173 ? -7.048 3.691 -7.671 1.00 98.38 173 GLY A CA 1
ATOM 1401 C C . GLY A 1 173 ? -8.089 4.653 -7.101 1.00 98.38 173 GLY A C 1
ATOM 1402 O O . GLY A 1 173 ? -8.959 5.094 -7.854 1.00 98.38 173 GLY A O 1
ATOM 1403 N N . THR A 1 174 ? -8.014 4.966 -5.804 1.00 98.56 174 THR A N 1
ATOM 1404 C CA . THR A 1 174 ? -8.943 5.868 -5.099 1.00 98.56 174 THR A CA 1
ATOM 1405 C C . THR A 1 174 ? -8.453 7.318 -5.005 1.00 98.56 174 THR A C 1
ATOM 1407 O O . THR A 1 174 ? -9.177 8.166 -4.491 1.00 98.56 174 THR A O 1
ATOM 1410 N N . SER A 1 175 ? -7.279 7.647 -5.554 1.00 98.38 175 SER A N 1
ATOM 1411 C CA . SER A 1 175 ? -6.830 9.036 -5.727 1.00 98.38 175 SER A CA 1
ATOM 1412 C C . SER A 1 175 ? -7.563 9.788 -6.851 1.00 98.38 175 SER A C 1
ATOM 1414 O O . SER A 1 175 ? -8.146 9.206 -7.777 1.00 98.38 175 SER A O 1
ATOM 1416 N N . THR A 1 176 ? -7.472 11.123 -6.806 1.00 98.50 176 THR A N 1
ATOM 1417 C CA . THR A 1 176 ? -7.929 12.004 -7.890 1.00 98.50 176 THR A CA 1
ATOM 1418 C C . THR A 1 176 ? -7.157 11.741 -9.189 1.00 98.50 176 THR A C 1
ATOM 1420 O O . THR A 1 176 ? -6.089 11.120 -9.197 1.00 98.50 176 THR A O 1
ATOM 1423 N N . GLN A 1 177 ? -7.705 12.202 -10.317 1.00 98.38 177 GLN A N 1
ATOM 1424 C CA . GLN A 1 177 ? -7.104 11.980 -11.634 1.00 98.38 177 GLN A CA 1
ATOM 1425 C C . GLN A 1 177 ? -5.690 12.576 -11.741 1.00 98.38 177 GLN A C 1
ATOM 1427 O O . GLN A 1 177 ? -4.768 11.847 -12.083 1.00 98.38 177 GLN A O 1
ATOM 1432 N N . ALA A 1 178 ? -5.503 13.840 -11.346 1.00 98.50 178 ALA A N 1
ATOM 1433 C CA . ALA A 1 178 ? -4.199 14.510 -11.394 1.00 98.50 178 ALA A CA 1
ATOM 1434 C C . ALA A 1 178 ? -3.133 13.809 -10.528 1.00 98.50 178 ALA A C 1
ATOM 1436 O O . ALA A 1 178 ? -1.982 13.672 -10.930 1.00 98.50 178 ALA A O 1
ATOM 1437 N N . VAL A 1 179 ? -3.522 13.302 -9.352 1.00 98.44 179 VAL A N 1
ATOM 1438 C CA . VAL A 1 179 ? -2.617 12.524 -8.487 1.00 98.44 179 VAL A CA 1
ATOM 1439 C C . VAL A 1 179 ? -2.258 11.186 -9.140 1.00 98.44 179 VAL A C 1
ATOM 1441 O O . VAL A 1 179 ? -1.107 10.764 -9.105 1.00 98.44 179 VAL A O 1
ATOM 1444 N N . THR A 1 180 ? -3.221 10.542 -9.805 1.00 98.38 180 THR A N 1
ATOM 1445 C CA . THR A 1 180 ? -2.963 9.300 -10.546 1.00 98.38 180 THR A CA 1
ATOM 1446 C C . THR A 1 180 ? -1.998 9.535 -11.712 1.00 98.38 180 THR A C 1
ATOM 1448 O O . THR A 1 180 ? -1.093 8.735 -11.924 1.00 98.38 180 THR A O 1
ATOM 1451 N N . GLU A 1 181 ? -2.156 10.629 -12.458 1.00 98.44 181 GLU A N 1
ATOM 1452 C CA . GLU A 1 181 ? -1.244 11.015 -13.546 1.00 98.44 181 GLU A CA 1
ATOM 1453 C C . GLU A 1 181 ? 0.182 11.247 -13.043 1.00 98.44 181 GLU A C 1
ATOM 1455 O O . GLU A 1 181 ? 1.138 10.805 -13.681 1.00 98.44 181 GLU A O 1
ATOM 1460 N N . ASN A 1 182 ? 0.336 11.836 -11.854 1.00 98.50 182 ASN A N 1
ATOM 1461 C CA . ASN A 1 182 ? 1.641 11.938 -11.213 1.00 98.50 182 ASN A CA 1
ATOM 1462 C C . ASN A 1 182 ? 2.242 10.552 -10.912 1.00 98.50 182 ASN A C 1
ATOM 1464 O O . ASN A 1 182 ? 3.404 10.320 -11.240 1.00 98.50 182 ASN A O 1
ATOM 1468 N N . TYR A 1 183 ? 1.456 9.596 -10.403 1.00 98.62 183 TYR A N 1
ATOM 1469 C CA . TYR A 1 183 ? 1.942 8.225 -10.204 1.00 98.62 183 TYR A CA 1
ATOM 1470 C C . TYR A 1 183 ? 2.380 7.538 -11.504 1.00 98.62 183 TYR A C 1
ATOM 1472 O O . TYR A 1 183 ? 3.376 6.814 -11.501 1.00 98.62 183 TYR A O 1
ATOM 1480 N N . TYR A 1 184 ? 1.663 7.758 -12.613 1.00 98.31 184 TYR A N 1
ATOM 1481 C CA . TYR A 1 184 ? 2.089 7.265 -13.927 1.00 98.31 184 TYR A CA 1
ATOM 1482 C C . TYR A 1 184 ? 3.446 7.848 -14.323 1.00 98.31 184 TYR A C 1
ATOM 1484 O O . TYR A 1 184 ? 4.330 7.086 -14.705 1.00 98.31 184 TYR A O 1
ATOM 1492 N N . SER A 1 185 ? 3.626 9.164 -14.179 1.00 98.25 185 SER A N 1
ATOM 1493 C CA . SER A 1 185 ? 4.893 9.836 -14.490 1.00 98.25 185 SER A CA 1
ATOM 1494 C C . SER A 1 185 ? 6.059 9.238 -13.702 1.00 98.25 185 SER A C 1
ATOM 1496 O O . SER A 1 185 ? 7.080 8.904 -14.291 1.00 98.25 185 SER A O 1
ATOM 1498 N N . MET A 1 186 ? 5.882 9.031 -12.393 1.00 98.12 186 MET A N 1
ATOM 1499 C CA . MET A 1 186 ? 6.918 8.454 -11.527 1.00 98.12 186 MET A CA 1
ATOM 1500 C C . MET A 1 186 ? 7.294 7.023 -11.931 1.00 98.12 186 MET A C 1
ATOM 1502 O O . MET A 1 186 ? 8.466 6.654 -11.899 1.00 98.12 186 MET A O 1
ATOM 1506 N N . LEU A 1 187 ? 6.305 6.196 -12.293 1.00 98.12 187 LEU A N 1
ATOM 1507 C CA . LEU A 1 187 ? 6.566 4.826 -12.739 1.00 98.12 187 LEU A CA 1
ATOM 1508 C C . LEU A 1 187 ? 7.256 4.789 -14.100 1.00 98.12 187 LEU A C 1
ATOM 1510 O O . LEU A 1 187 ? 8.157 3.977 -14.275 1.00 98.12 187 LEU A O 1
ATOM 1514 N N . ILE A 1 188 ? 6.841 5.633 -15.047 1.00 97.38 188 ILE A N 1
ATOM 1515 C CA . ILE A 1 188 ? 7.433 5.682 -16.389 1.00 97.38 188 ILE A CA 1
ATOM 1516 C C . ILE A 1 188 ? 8.891 6.134 -16.304 1.00 97.38 188 ILE A C 1
ATOM 1518 O O . ILE A 1 188 ? 9.753 5.439 -16.829 1.00 97.38 188 ILE A O 1
ATOM 1522 N N . GLU A 1 189 ? 9.174 7.204 -15.557 1.00 97.56 189 GLU A N 1
ATOM 1523 C CA . GLU A 1 189 ? 10.546 7.662 -15.311 1.00 97.56 189 GLU A CA 1
ATOM 1524 C C . GLU A 1 189 ? 11.396 6.543 -14.691 1.00 97.56 189 GLU A C 1
ATOM 1526 O O . GLU A 1 189 ? 12.474 6.224 -15.187 1.00 97.56 189 GLU A O 1
ATOM 1531 N N . GLY A 1 190 ? 10.889 5.869 -13.653 1.00 97.12 190 GLY A N 1
ATOM 1532 C CA . GLY A 1 190 ? 11.595 4.739 -13.053 1.00 97.12 190 GLY A CA 1
ATOM 1533 C C . GLY A 1 190 ? 11.822 3.572 -14.026 1.00 97.12 190 GLY A C 1
ATOM 1534 O O . GLY A 1 190 ? 12.881 2.950 -13.998 1.00 97.12 190 GLY A O 1
ATOM 1535 N N . ILE A 1 191 ? 10.849 3.260 -14.888 1.00 97.31 191 ILE A N 1
ATOM 1536 C CA . ILE A 1 191 ? 10.975 2.207 -15.908 1.00 97.31 191 ILE A CA 1
ATOM 1537 C C . ILE A 1 191 ? 12.088 2.558 -16.895 1.00 97.31 191 ILE A C 1
ATOM 1539 O O . ILE A 1 191 ? 12.922 1.698 -17.171 1.00 97.31 191 ILE A O 1
ATOM 1543 N N . GLU A 1 192 ? 12.123 3.796 -17.387 1.00 95.44 192 GLU A N 1
ATOM 1544 C CA . GLU A 1 192 ? 13.161 4.279 -18.306 1.00 95.44 192 GLU A CA 1
ATOM 1545 C C . GLU A 1 192 ? 14.550 4.187 -17.664 1.00 95.44 192 GLU A C 1
ATOM 1547 O O . GLU A 1 192 ? 15.463 3.612 -18.252 1.00 95.44 192 GLU A O 1
ATOM 1552 N N . LYS A 1 193 ? 14.688 4.611 -16.401 1.00 94.56 193 LYS A N 1
ATOM 1553 C CA . LYS A 1 193 ? 15.943 4.459 -15.647 1.00 94.56 193 LYS A CA 1
ATOM 1554 C C . LYS A 1 193 ? 16.376 3.006 -15.493 1.00 94.56 193 LYS A C 1
ATOM 1556 O O . LYS A 1 193 ? 17.542 2.681 -15.675 1.00 94.56 193 LYS A O 1
ATOM 1561 N N . CYS A 1 194 ? 15.445 2.102 -15.214 1.00 93.94 194 CYS A N 1
ATOM 1562 C CA . CYS A 1 194 ? 15.742 0.670 -15.155 1.00 93.94 194 CYS A CA 1
ATOM 1563 C C . CYS A 1 194 ? 16.194 0.127 -16.523 1.00 93.94 194 CYS A C 1
ATOM 1565 O O . CYS A 1 194 ? 17.096 -0.702 -16.598 1.00 93.94 194 CYS A O 1
ATOM 1567 N N . GLN A 1 195 ? 15.587 0.598 -17.615 1.00 93.88 195 GLN A N 1
ATOM 1568 C CA . GLN A 1 195 ? 15.967 0.226 -18.979 1.00 93.88 195 GLN A CA 1
ATOM 1569 C C . GLN A 1 195 ? 17.382 0.688 -19.332 1.00 93.88 195 GLN A C 1
ATOM 1571 O O . GLN A 1 195 ? 18.112 -0.068 -19.976 1.00 93.88 195 GLN A O 1
ATOM 1576 N N . ASP A 1 196 ? 17.806 1.854 -18.844 1.00 90.50 196 ASP A N 1
ATOM 1577 C CA . ASP A 1 196 ? 19.197 2.302 -18.960 1.00 90.50 196 ASP A CA 1
ATOM 1578 C C . ASP A 1 196 ? 20.161 1.332 -18.259 1.00 90.50 196 ASP A C 1
ATOM 1580 O O . ASP A 1 196 ? 21.171 0.946 -18.848 1.00 90.50 196 ASP A O 1
ATOM 1584 N N . VAL A 1 197 ? 19.827 0.853 -17.052 1.00 89.88 197 VAL A N 1
ATOM 1585 C CA . VAL A 1 197 ? 20.632 -0.159 -16.331 1.00 89.88 197 VAL A CA 1
ATOM 1586 C C . VAL A 1 197 ? 20.782 -1.442 -17.148 1.00 89.88 197 VAL A C 1
ATOM 1588 O O . VAL A 1 197 ? 21.888 -1.969 -17.280 1.00 89.88 197 VAL A O 1
ATOM 1591 N N . LEU A 1 198 ? 19.686 -1.936 -17.731 1.00 90.00 198 LEU A N 1
ATOM 1592 C CA . LEU A 1 198 ? 19.711 -3.129 -18.583 1.00 90.00 198 LEU A CA 1
ATOM 1593 C C . LEU A 1 198 ? 20.605 -2.932 -19.809 1.00 90.00 198 LEU A C 1
ATOM 1595 O O . LEU A 1 198 ? 21.408 -3.807 -20.136 1.00 90.00 198 LEU A O 1
ATOM 1599 N N . ASN A 1 199 ? 20.481 -1.779 -20.465 1.00 88.88 199 ASN A N 1
ATOM 1600 C CA . ASN A 1 199 ? 21.286 -1.441 -21.629 1.00 88.88 199 ASN A CA 1
ATOM 1601 C C . ASN A 1 199 ? 22.770 -1.366 -21.288 1.00 88.88 199 ASN A C 1
ATOM 1603 O O . ASN A 1 199 ? 23.587 -1.943 -21.998 1.00 88.88 199 ASN A O 1
ATOM 1607 N N . ASN A 1 200 ? 23.128 -0.709 -20.191 1.00 85.38 200 ASN A N 1
ATOM 1608 C CA . ASN A 1 200 ? 24.524 -0.603 -19.780 1.00 85.38 200 ASN A CA 1
ATOM 1609 C C . ASN A 1 200 ? 25.118 -1.982 -19.462 1.00 85.38 200 ASN A C 1
ATOM 1611 O O . ASN A 1 200 ? 26.206 -2.302 -19.938 1.00 85.38 200 ASN A O 1
ATOM 1615 N N . ALA A 1 201 ? 24.373 -2.845 -18.765 1.00 86.00 201 ALA A N 1
ATOM 1616 C CA . ALA A 1 201 ? 24.819 -4.207 -18.470 1.00 86.00 201 ALA A CA 1
ATOM 1617 C C . ALA A 1 201 ? 24.994 -5.053 -19.742 1.00 86.00 201 ALA A C 1
ATOM 1619 O O . ALA A 1 201 ? 25.949 -5.828 -19.868 1.00 86.00 201 ALA A O 1
ATOM 1620 N N . TRP A 1 202 ? 24.103 -4.885 -20.722 1.00 85.25 202 TRP A N 1
ATOM 1621 C CA . TRP A 1 202 ? 24.272 -5.472 -22.048 1.00 85.25 202 TRP A CA 1
ATOM 1622 C C . TRP A 1 202 ? 25.552 -4.976 -22.723 1.00 85.25 202 TRP A C 1
ATOM 1624 O O . TRP A 1 202 ? 26.328 -5.787 -23.220 1.00 85.25 202 TRP A O 1
ATOM 1634 N N . MET A 1 203 ? 25.795 -3.666 -22.719 1.00 83.38 203 MET A N 1
ATOM 1635 C CA . MET A 1 203 ? 26.971 -3.078 -23.360 1.00 83.38 203 MET A CA 1
ATOM 1636 C C . MET A 1 203 ? 28.271 -3.621 -22.761 1.00 83.38 203 MET A C 1
ATOM 1638 O O . MET A 1 203 ? 29.176 -3.987 -23.508 1.00 83.38 203 MET A O 1
ATOM 1642 N N . GLU A 1 204 ? 28.349 -3.739 -21.436 1.00 79.88 204 GLU A N 1
ATOM 1643 C CA . GLU A 1 204 ? 29.522 -4.281 -20.741 1.00 79.88 204 GLU A CA 1
ATOM 1644 C C . GLU A 1 204 ? 29.757 -5.762 -21.056 1.00 79.88 204 GLU A C 1
ATOM 1646 O O . GLU A 1 204 ? 30.872 -6.170 -21.386 1.00 79.88 204 GLU A O 1
ATOM 1651 N N . THR A 1 205 ? 28.704 -6.578 -21.002 1.00 77.69 205 THR A N 1
ATOM 1652 C CA . THR A 1 205 ? 28.821 -8.024 -21.246 1.00 77.69 205 THR A CA 1
ATOM 1653 C C . THR A 1 205 ? 29.097 -8.341 -22.717 1.00 77.69 205 THR A C 1
ATOM 1655 O O . THR A 1 205 ? 29.960 -9.170 -23.031 1.00 77.69 205 THR A O 1
ATOM 1658 N N . ALA A 1 206 ? 28.425 -7.647 -23.635 1.00 80.19 206 ALA A N 1
ATOM 1659 C CA . ALA A 1 206 ? 28.566 -7.845 -25.071 1.00 80.19 206 ALA A CA 1
ATOM 1660 C C . ALA A 1 206 ? 29.854 -7.228 -25.647 1.00 80.19 206 ALA A C 1
ATOM 1662 O O . ALA A 1 206 ? 30.308 -7.682 -26.698 1.00 80.19 206 ALA A O 1
ATOM 1663 N N . ALA A 1 207 ? 30.504 -6.273 -24.967 1.00 73.19 207 ALA A N 1
ATOM 1664 C CA . ALA A 1 207 ? 31.772 -5.683 -25.421 1.00 73.19 207 ALA A CA 1
ATOM 1665 C C . ALA A 1 207 ? 32.875 -6.729 -25.665 1.00 73.19 207 ALA A C 1
ATOM 1667 O O . ALA A 1 207 ? 33.672 -6.593 -26.590 1.00 73.19 207 ALA A O 1
ATOM 1668 N N . SER A 1 208 ? 32.884 -7.816 -24.887 1.00 70.44 208 SER A N 1
ATOM 1669 C CA . SER A 1 208 ? 33.806 -8.944 -25.088 1.00 70.44 208 SER A CA 1
ATOM 1670 C C . SER A 1 208 ? 33.568 -9.711 -26.399 1.00 70.44 208 SER A C 1
ATOM 1672 O O . SER A 1 208 ? 34.481 -10.347 -26.924 1.00 70.44 208 SER A O 1
ATOM 1674 N N . THR A 1 209 ? 32.346 -9.648 -26.933 1.00 74.56 209 THR A N 1
ATOM 1675 C CA . THR A 1 209 ? 31.913 -10.349 -28.150 1.00 74.56 209 THR A CA 1
ATOM 1676 C C . THR A 1 209 ? 32.056 -9.463 -29.394 1.00 74.56 209 THR A C 1
ATOM 1678 O O . THR A 1 209 ? 32.419 -9.959 -30.458 1.00 74.56 209 THR A O 1
ATOM 1681 N N . PHE A 1 210 ? 31.849 -8.148 -29.268 1.00 76.31 210 PHE A N 1
ATOM 1682 C CA . PHE A 1 210 ? 31.980 -7.172 -30.361 1.00 76.31 210 PHE A CA 1
ATOM 1683 C C . PHE A 1 210 ? 33.346 -6.459 -30.335 1.00 76.31 210 PHE A C 1
ATOM 1685 O O . PHE A 1 210 ? 33.443 -5.251 -30.155 1.00 76.31 210 PHE A O 1
ATOM 1692 N N . ILE A 1 211 ? 34.431 -7.215 -30.534 1.00 70.38 211 ILE A N 1
ATOM 1693 C CA . ILE A 1 211 ? 35.824 -6.732 -30.380 1.00 70.38 211 ILE A CA 1
ATOM 1694 C C . ILE A 1 211 ? 36.191 -5.603 -31.372 1.00 70.38 211 ILE A C 1
ATOM 1696 O O . ILE A 1 211 ? 37.054 -4.771 -31.087 1.00 70.38 211 ILE A O 1
ATOM 1700 N N . HIS A 1 212 ? 35.541 -5.558 -32.540 1.00 76.00 212 HIS A N 1
ATOM 1701 C CA . HIS A 1 212 ? 35.845 -4.609 -33.622 1.00 76.00 212 HIS A CA 1
ATOM 1702 C C . HIS A 1 212 ? 34.628 -3.823 -34.127 1.00 76.00 212 HIS A C 1
ATOM 1704 O O . HIS A 1 212 ? 34.729 -3.122 -35.132 1.00 76.00 212 HIS A O 1
ATOM 1710 N N . GLU A 1 213 ? 33.494 -3.913 -33.434 1.00 76.88 213 GLU A N 1
ATOM 1711 C CA . GLU A 1 213 ? 32.260 -3.222 -33.807 1.00 76.88 213 GLU A CA 1
ATOM 1712 C C . GLU A 1 213 ? 31.642 -2.542 -32.581 1.00 76.88 213 GLU A C 1
ATOM 1714 O O . GLU A 1 213 ? 31.781 -3.042 -31.465 1.00 76.88 213 GLU A O 1
ATOM 1719 N N . PRO A 1 214 ? 30.961 -1.396 -32.748 1.00 76.75 214 PRO A N 1
ATOM 1720 C CA . PRO A 1 214 ? 30.211 -0.810 -31.650 1.00 76.75 214 PRO A CA 1
ATOM 1721 C C . PRO A 1 214 ? 29.093 -1.769 -31.229 1.00 76.75 214 PRO A C 1
ATOM 1723 O O . PRO A 1 214 ? 28.303 -2.215 -32.062 1.00 76.75 214 PRO A O 1
ATOM 1726 N N . VAL A 1 215 ? 29.005 -2.062 -29.930 1.00 78.69 215 VAL A N 1
ATOM 1727 C CA . VAL A 1 215 ? 27.892 -2.851 -29.393 1.00 78.69 215 VAL A CA 1
ATOM 1728 C C . VAL A 1 215 ? 26.583 -2.091 -29.668 1.00 78.69 215 VAL A C 1
ATOM 1730 O O . VAL A 1 215 ? 26.498 -0.893 -29.378 1.00 78.69 215 VAL A O 1
ATOM 1733 N N . PRO A 1 216 ? 25.556 -2.739 -30.242 1.00 79.81 216 PRO A N 1
ATOM 1734 C CA . PRO A 1 216 ? 24.290 -2.076 -30.511 1.00 79.81 216 PRO A CA 1
ATOM 1735 C C . PRO A 1 216 ? 23.555 -1.766 -29.204 1.00 79.81 216 PRO A C 1
ATOM 1737 O O . PRO A 1 216 ? 23.393 -2.640 -28.349 1.00 79.81 216 PRO A O 1
ATOM 1740 N N . TYR A 1 217 ? 23.059 -0.534 -29.087 1.00 81.38 217 TYR A N 1
ATOM 1741 C CA . TYR A 1 217 ? 22.175 -0.128 -27.996 1.00 81.38 217 TYR A CA 1
ATOM 1742 C C . TYR A 1 217 ? 20.815 -0.823 -28.144 1.00 81.38 217 TYR A C 1
ATOM 1744 O O . TYR A 1 217 ? 20.220 -0.803 -29.229 1.00 81.38 217 TYR A O 1
ATOM 1752 N N . GLN A 1 218 ? 20.305 -1.447 -27.079 1.00 84.94 218 GLN A N 1
ATOM 1753 C CA . GLN A 1 218 ? 19.022 -2.143 -27.146 1.00 84.94 218 GLN A CA 1
ATOM 1754 C C . GLN A 1 218 ? 17.879 -1.128 -27.067 1.00 84.94 218 GLN A C 1
ATOM 1756 O O . GLN A 1 218 ? 17.891 -0.183 -26.279 1.00 84.94 218 GLN A O 1
ATOM 1761 N N . THR A 1 219 ? 16.857 -1.328 -27.896 1.00 88.19 219 THR A N 1
ATOM 1762 C CA . THR A 1 219 ? 15.638 -0.513 -27.858 1.00 88.19 219 THR A CA 1
ATOM 1763 C C . THR A 1 219 ? 14.520 -1.292 -27.183 1.00 88.19 219 THR A C 1
ATOM 1765 O O . THR A 1 219 ? 14.165 -2.384 -27.626 1.00 88.19 219 THR A O 1
ATOM 1768 N N . PHE A 1 220 ? 13.925 -0.712 -26.142 1.00 91.69 220 PHE A N 1
ATOM 1769 C CA . PHE A 1 220 ? 12.777 -1.297 -25.458 1.00 91.69 220 PHE A CA 1
ATOM 1770 C C . PHE A 1 220 ? 11.460 -0.880 -26.118 1.00 91.69 220 PHE A C 1
ATOM 1772 O O . PHE A 1 220 ? 11.210 0.297 -26.371 1.00 91.69 220 PHE A O 1
ATOM 1779 N N . CYS A 1 221 ? 10.579 -1.851 -26.362 1.00 93.56 221 CYS A N 1
ATOM 1780 C CA . CYS A 1 221 ? 9.257 -1.620 -26.941 1.00 93.56 221 CYS A CA 1
ATOM 1781 C C . CYS A 1 221 ? 8.160 -1.723 -25.874 1.00 93.56 221 CYS A C 1
ATOM 1783 O O . CYS A 1 221 ? 7.496 -2.747 -25.726 1.00 93.56 221 CYS A O 1
ATOM 1785 N N . ASN A 1 222 ? 7.945 -0.625 -25.144 1.00 93.00 222 ASN A N 1
ATOM 1786 C CA . ASN A 1 222 ? 6.996 -0.555 -24.022 1.00 93.00 222 ASN A CA 1
ATOM 1787 C C . ASN A 1 222 ? 5.509 -0.609 -24.439 1.00 93.00 222 ASN A C 1
ATOM 1789 O O . ASN A 1 222 ? 4.639 -0.745 -23.583 1.00 93.00 222 ASN A O 1
ATOM 1793 N N . LEU A 1 223 ? 5.205 -0.520 -25.741 1.00 93.88 223 LEU A N 1
ATOM 1794 C CA . LEU A 1 223 ? 3.842 -0.443 -26.289 1.00 93.88 223 LEU A CA 1
ATOM 1795 C C . LEU A 1 223 ? 3.440 -1.686 -27.110 1.00 93.88 223 LEU A C 1
ATOM 1797 O O . LEU A 1 223 ? 2.551 -1.625 -27.964 1.00 93.88 223 LEU A O 1
ATOM 1801 N N . ILE A 1 224 ? 4.073 -2.836 -26.845 1.00 92.69 224 ILE A N 1
ATOM 1802 C CA . ILE A 1 224 ? 3.767 -4.113 -27.520 1.00 92.69 224 ILE A CA 1
ATOM 1803 C C . ILE A 1 224 ? 2.302 -4.536 -27.336 1.00 92.69 224 ILE A C 1
ATOM 1805 O O . ILE A 1 224 ? 1.719 -5.128 -28.241 1.00 92.69 224 ILE A O 1
ATOM 1809 N N . ASN A 1 225 ? 1.669 -4.188 -26.212 1.00 91.19 225 ASN A N 1
ATOM 1810 C CA . ASN A 1 225 ? 0.244 -4.450 -25.978 1.00 91.19 225 ASN A CA 1
ATOM 1811 C C . ASN A 1 225 ? -0.685 -3.755 -26.993 1.00 91.19 225 ASN A C 1
ATOM 1813 O O . ASN A 1 225 ? -1.798 -4.226 -27.214 1.00 91.19 225 ASN A O 1
ATOM 1817 N N . CYS A 1 226 ? -0.222 -2.677 -27.627 1.00 94.06 226 CYS A N 1
ATOM 1818 C CA . CYS A 1 226 ? -0.913 -1.965 -28.698 1.00 94.06 226 CYS A CA 1
ATOM 1819 C C . CYS A 1 226 ? -0.283 -2.242 -30.071 1.00 94.06 226 CYS A C 1
ATOM 1821 O O . CYS A 1 226 ? -0.520 -1.488 -31.011 1.00 94.06 226 CYS A O 1
ATOM 1823 N N . SER A 1 227 ? 0.526 -3.302 -30.204 1.00 93.62 227 SER A N 1
ATOM 1824 C CA . SER A 1 227 ? 1.263 -3.666 -31.427 1.00 93.62 227 SER A CA 1
ATOM 1825 C C . SER A 1 227 ? 2.227 -2.587 -31.946 1.00 93.62 227 SER A C 1
ATOM 1827 O O . SER A 1 227 ? 2.541 -2.543 -33.134 1.00 93.62 227 SER A O 1
ATOM 1829 N N . VAL A 1 228 ? 2.724 -1.714 -31.060 1.00 93.69 228 VAL A N 1
ATOM 1830 C CA . VAL A 1 228 ? 3.656 -0.637 -31.422 1.00 93.69 228 VAL A CA 1
ATOM 1831 C C . VAL A 1 228 ? 5.069 -0.976 -30.956 1.00 93.69 228 VAL A C 1
ATOM 1833 O O . VAL A 1 228 ? 5.358 -1.046 -29.761 1.00 93.69 228 VAL A O 1
ATOM 1836 N N . CYS A 1 229 ? 5.966 -1.150 -31.926 1.00 93.19 229 CYS A N 1
ATOM 1837 C CA . CYS A 1 229 ? 7.401 -1.315 -31.717 1.00 93.19 229 CYS A CA 1
ATOM 1838 C C . CYS A 1 229 ? 8.144 -0.844 -32.971 1.00 93.19 229 CYS A C 1
ATOM 1840 O O . CYS A 1 229 ? 8.349 -1.612 -33.913 1.00 93.19 229 CYS A O 1
ATOM 1842 N N . ARG A 1 230 ? 8.534 0.436 -32.984 1.00 88.12 230 ARG A N 1
ATOM 1843 C CA . ARG A 1 230 ? 9.058 1.127 -34.172 1.00 88.12 230 ARG A CA 1
ATOM 1844 C C . ARG A 1 230 ? 10.206 0.379 -34.854 1.00 88.12 230 ARG A C 1
ATOM 1846 O O . ARG A 1 230 ? 10.182 0.203 -36.064 1.00 88.12 230 ARG A O 1
ATOM 1853 N N . VAL A 1 231 ? 11.160 -0.131 -34.073 1.00 88.31 231 VAL A N 1
ATOM 1854 C CA . VAL A 1 231 ? 12.324 -0.863 -34.602 1.00 88.31 231 VAL A CA 1
ATOM 1855 C C . VAL A 1 231 ? 11.899 -2.101 -35.394 1.00 88.31 231 VAL A C 1
ATOM 1857 O O . VAL A 1 231 ? 12.441 -2.354 -36.461 1.00 88.31 231 VAL A O 1
ATOM 1860 N N . SER A 1 232 ? 10.895 -2.845 -34.923 1.00 86.25 232 SER A N 1
ATOM 1861 C CA . SER A 1 232 ? 10.377 -4.011 -35.655 1.00 86.25 232 SER A CA 1
ATOM 1862 C C . SER A 1 232 ? 9.568 -3.637 -36.901 1.00 86.25 232 SER A C 1
ATOM 1864 O O . SER A 1 232 ? 9.520 -4.412 -37.847 1.00 86.25 232 SER A O 1
ATOM 1866 N N . GLN A 1 233 ? 8.948 -2.453 -36.910 1.00 88.44 233 GLN A N 1
ATOM 1867 C CA . GLN A 1 233 ? 8.106 -1.976 -38.010 1.00 88.44 233 GLN A CA 1
ATOM 1868 C C . GLN A 1 233 ? 8.928 -1.365 -39.152 1.00 88.44 233 GLN A C 1
ATOM 1870 O O . GLN A 1 233 ? 8.520 -1.439 -40.307 1.00 88.44 233 GLN A O 1
ATOM 1875 N N . GLU A 1 234 ? 10.073 -0.757 -38.834 1.00 84.94 234 GLU A N 1
ATOM 1876 C CA . GLU A 1 234 ? 10.956 -0.093 -39.803 1.00 84.94 234 GLU A CA 1
ATOM 1877 C C . GLU A 1 234 ? 12.144 -0.974 -40.234 1.00 84.94 234 GLU A C 1
ATOM 1879 O O . GLU A 1 234 ? 12.826 -0.655 -41.208 1.00 84.94 234 GLU A O 1
ATOM 1884 N N . SER A 1 235 ? 12.413 -2.083 -39.533 1.00 76.06 235 SER A N 1
ATOM 1885 C CA . SER A 1 235 ? 13.528 -2.972 -39.870 1.00 76.06 235 SER A CA 1
ATOM 1886 C C . SER A 1 235 ? 13.258 -3.747 -41.161 1.00 76.06 235 SER A C 1
ATOM 1888 O O . SER A 1 235 ? 12.389 -4.613 -41.229 1.00 76.06 235 SER A O 1
ATOM 1890 N N . SER A 1 236 ? 14.086 -3.497 -42.175 1.00 63.16 236 SER A N 1
ATOM 1891 C CA . SER A 1 236 ? 14.085 -4.209 -43.458 1.00 63.16 236 SER A CA 1
ATOM 1892 C C . SER A 1 236 ? 14.644 -5.638 -43.387 1.00 63.16 236 SER A C 1
ATOM 1894 O O . SER A 1 236 ? 14.634 -6.340 -44.394 1.00 63.16 236 SER A O 1
ATOM 1896 N N . LYS A 1 237 ? 15.127 -6.083 -42.216 1.00 59.00 237 LYS A N 1
ATOM 1897 C CA . LYS A 1 237 ? 15.772 -7.394 -42.007 1.00 59.00 237 LYS A CA 1
ATOM 1898 C C . LYS A 1 237 ? 14.870 -8.456 -41.351 1.00 59.00 237 LYS A C 1
ATOM 1900 O O . LYS A 1 237 ? 15.377 -9.489 -40.937 1.00 59.00 237 LYS A O 1
ATOM 1905 N N . VAL A 1 238 ? 13.559 -8.222 -41.224 1.00 52.88 238 VAL A N 1
ATOM 1906 C CA . VAL A 1 238 ? 12.612 -9.169 -40.575 1.00 52.88 238 VAL A CA 1
ATOM 1907 C C . VAL A 1 238 ? 11.925 -10.113 -41.584 1.00 52.88 238 VAL A C 1
ATOM 1909 O O . VAL A 1 238 ? 11.062 -10.904 -41.220 1.00 52.88 238 VAL A O 1
ATOM 1912 N N . HIS A 1 239 ? 12.328 -10.082 -42.856 1.00 42.06 239 HIS A N 1
ATOM 1913 C CA . HIS A 1 239 ? 11.857 -11.017 -43.878 1.00 42.06 239 HIS A CA 1
ATOM 1914 C C . HIS A 1 239 ? 13.007 -11.881 -44.406 1.00 42.06 239 HIS A C 1
ATOM 1916 O O . HIS A 1 239 ? 13.625 -11.516 -45.399 1.00 42.06 239 HIS A O 1
ATOM 1922 N N . GLU A 1 240 ? 13.266 -13.001 -43.725 1.00 35.66 240 GLU A N 1
ATOM 1923 C CA . GLU A 1 240 ? 13.669 -14.304 -44.292 1.00 35.66 240 GLU A CA 1
ATOM 1924 C C . GLU A 1 240 ? 13.525 -15.409 -43.235 1.00 35.66 240 GLU A C 1
ATOM 1926 O O . GLU A 1 240 ? 14.022 -15.219 -42.101 1.00 35.66 240 GLU A O 1
#